Protein AF-W4LRL1-F1 (afdb_monomer)

Mean predicted aligned error: 4.81 Å

Foldseek 3Di:
DPPCPPVDDDDPDDQQLVVLLVVLCVVVVVCNVVSVLLLLLLLLQFDLCPLVVLLPDPVHDVVSNVVSVVVVVVSVVSNVVSLVVCLVCLVPDDPVSNLSVLLCNLSSLCSNQADDLVVQLVVLVVPCVVRVPSVVVSCVVRPLVVRLVRSLVRCAVVQVSCVVSCSVVDVSSVVSCVVSSNHHPPPPDD

Nearest PDB structures (foldseek):
  5hyh-assembly1_A  TM=7.524E-01  e=7.027E-03  Streptomyces venezuelae ATCC 10712
  3cht-assembly1_B  TM=7.554E-01  e=3.746E-02  unclassified
  3chh-assembly1_B  TM=7.706E-01  e=4.758E-02  unclassified
  3chu-assembly1_A  TM=7.629E-01  e=6.043E-02  unclassified
  3chu-assembly1_B  TM=8.358E-01  e=2.536E-01  unclassified

Organism: NCBI:txid1429439

Radius of gyration: 18.68 Å; Cα contacts (8 Å, |Δi|>4): 147; chains: 1; bounding box: 44×40×52 Å

Solvent-accessible surface area (backbone atoms only — not comparabl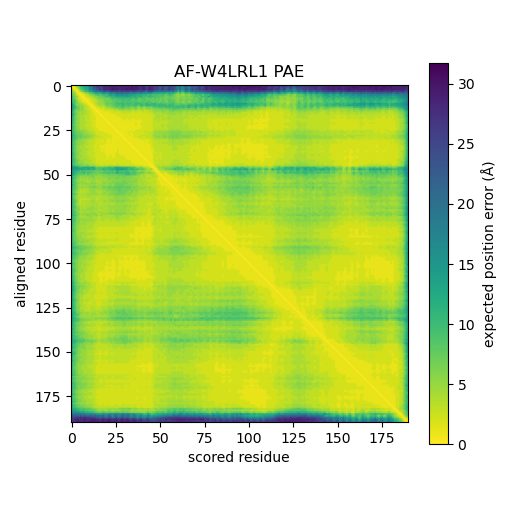e to full-atom values): 10811 Å² total; per-residue (Å²): 129,100,76,64,97,80,72,72,78,82,80,93,64,84,61,60,36,57,59,48,49,53,52,51,28,70,75,41,57,95,40,39,71,59,53,55,49,50,48,51,41,52,58,46,54,52,63,82,59,57,44,60,54,47,47,69,39,84,88,51,58,68,68,64,25,51,51,27,49,55,49,50,61,50,47,55,54,45,31,56,52,36,51,53,48,46,56,54,50,65,71,68,44,54,70,68,60,44,47,53,53,45,43,49,42,53,58,49,52,47,35,71,59,44,85,48,62,67,62,51,32,55,58,34,60,74,39,49,90,84,32,76,56,29,68,59,54,41,54,64,72,61,35,68,70,61,44,43,50,50,37,31,64,53,40,34,66,56,40,39,54,41,48,79,70,49,57,55,73,41,68,64,26,41,47,38,22,53,77,64,61,50,64,30,88,82,60,70,88,125

Secondary structure (DSSP, 8-state):
----SS-PPPP----HHHHHHHHHHHHSGGGHHHHHHHHHHHHHH---SHHHHHHH-TTS-HHHHHHHHHHHHHHHHHHHHHHHHHHHHHHHS-HHHHHHHHHHHHHHHHHHHS--HHHHHHHHHT-TTT-TTHHHHHHHHT-HHHHHHHHHHHHHHHHHHHHHTTGGGSHHHHHHHHHTT---TTS---

pLDDT: mean 91.53, std 10.32, range [36.72, 98.5]

InterPro domains:
  IPR012348 Ribonucleotide reductase-like [G3DSA:1.10.620.20] (2-172)
  IPR025859 AurF/CmlI [PF11583] (2-166)

Sequence (190 aa):
PMSNATGVTPLDVPPAFLHKMDELIKRESDLETVIKLFFVIVAELLDLGTTEAIRQDKTVQPLVRSFADDHENEERLHRVYFRKLFEDVWALLPSDIRQRIGILMPEIFIAFLGPDPQAMKRTLTTFPDDFPDADVIVLDLTRPEDVTKRIRESALDVLNFMYDHGVFLDPWIAKSFRYHGLVPSHFGVA

Structure (mmCIF, N/CA/C/O backbone):
data_AF-W4LRL1-F1
#
_entry.id   AF-W4LRL1-F1
#
loop_
_atom_site.group_PDB
_atom_site.id
_atom_site.type_symbol
_atom_site.label_atom_id
_atom_site.label_alt_id
_atom_site.label_comp_id
_atom_site.label_asym_id
_atom_site.label_entity_id
_atom_site.label_seq_id
_atom_site.pdbx_PDB_ins_code
_atom_site.Cartn_x
_atom_site.Cartn_y
_atom_site.Cartn_z
_atom_site.occupancy
_atom_site.B_iso_or_equiv
_atom_site.auth_seq_id
_atom_site.auth_comp_id
_atom_site.auth_asym_id
_atom_site.auth_atom_id
_atom_site.pdbx_PDB_model_num
ATOM 1 N N . PRO A 1 1 ? -25.776 18.882 6.648 1.00 43.72 1 PRO A N 1
ATOM 2 C CA . PRO A 1 1 ? -24.354 18.496 6.815 1.00 43.72 1 PRO A CA 1
ATOM 3 C C . PRO A 1 1 ? -24.235 17.359 7.840 1.00 43.72 1 PRO A C 1
ATOM 5 O O . PRO A 1 1 ? -24.573 17.564 9.000 1.00 43.72 1 PRO A O 1
ATOM 8 N N . MET A 1 2 ? -23.849 16.153 7.404 1.00 42.72 2 MET A N 1
ATOM 9 C CA . MET A 1 2 ? -23.645 14.989 8.285 1.00 42.72 2 MET A CA 1
ATOM 10 C C . MET A 1 2 ? -22.343 15.123 9.097 1.00 42.72 2 MET A C 1
ATOM 12 O O . MET A 1 2 ? -21.425 14.326 8.954 1.00 42.72 2 MET A O 1
ATOM 16 N N . SER A 1 3 ? -22.235 16.151 9.932 1.00 51.22 3 SER A N 1
ATOM 17 C CA . SER A 1 3 ? -21.097 16.345 10.834 1.00 51.22 3 SER A CA 1
ATOM 18 C C . SER A 1 3 ? -21.581 16.205 12.281 1.00 51.22 3 SER A C 1
ATOM 20 O O . SER A 1 3 ? -22.451 16.977 12.677 1.00 51.22 3 SER A O 1
ATOM 22 N N . ASN A 1 4 ? -21.007 15.252 13.034 1.00 63.66 4 ASN A N 1
ATOM 23 C CA . ASN A 1 4 ? -21.187 14.941 14.475 1.00 63.66 4 ASN A CA 1
ATOM 24 C C . ASN A 1 4 ? -22.114 13.790 14.923 1.00 63.66 4 ASN A C 1
ATOM 26 O O . ASN A 1 4 ? -22.459 13.744 16.100 1.00 63.66 4 ASN A O 1
ATOM 30 N N . ALA A 1 5 ? -22.452 12.794 14.097 1.00 73.50 5 ALA A N 1
ATOM 31 C CA . ALA A 1 5 ? -23.229 11.643 14.601 1.00 73.50 5 ALA A CA 1
ATOM 32 C C . ALA A 1 5 ? -22.528 10.865 15.743 1.00 73.50 5 ALA A C 1
ATOM 34 O O . ALA A 1 5 ? -23.201 10.296 16.597 1.00 73.50 5 ALA A O 1
ATOM 35 N N . THR A 1 6 ? -21.192 10.859 15.775 1.00 79.06 6 THR A N 1
ATOM 36 C CA . THR A 1 6 ? -20.387 10.149 16.785 1.00 79.06 6 THR A CA 1
ATOM 37 C C . THR A 1 6 ? -19.809 11.062 17.869 1.00 79.06 6 THR A C 1
ATOM 39 O O . THR A 1 6 ? -19.295 10.565 18.862 1.00 79.06 6 THR A O 1
ATOM 42 N N . GLY A 1 7 ? -19.834 12.387 17.675 1.00 82.19 7 GLY A N 1
ATOM 43 C CA . GLY A 1 7 ? -19.096 13.336 18.521 1.00 82.19 7 GLY A CA 1
ATOM 44 C C . GLY A 1 7 ? -17.565 13.192 18.472 1.00 82.19 7 GLY A C 1
ATOM 45 O O . GLY A 1 7 ? -16.879 13.870 19.231 1.00 82.19 7 GLY A O 1
ATOM 46 N N . VAL A 1 8 ? -17.025 12.334 17.595 1.00 78.88 8 VAL A N 1
ATOM 47 C CA . VAL A 1 8 ? -15.582 12.102 17.447 1.00 78.88 8 VAL A CA 1
ATOM 48 C C . VAL A 1 8 ? -14.995 13.119 16.472 1.00 78.88 8 VAL A C 1
ATOM 50 O O . VAL A 1 8 ? -15.424 13.203 15.320 1.00 78.88 8 VAL A O 1
ATOM 53 N N . THR A 1 9 ? -13.991 13.868 16.923 1.00 80.50 9 THR A N 1
ATOM 54 C CA . THR A 1 9 ? -13.220 14.781 16.071 1.00 80.50 9 THR A CA 1
ATOM 55 C C . THR A 1 9 ? -12.266 13.977 15.182 1.00 80.50 9 THR A C 1
ATOM 57 O O . THR A 1 9 ? -11.478 13.195 15.717 1.00 80.50 9 THR A O 1
ATOM 60 N N . PRO A 1 10 ? -12.289 14.159 13.848 1.00 80.31 10 PRO A N 1
ATOM 61 C CA . PRO A 1 10 ? -11.317 13.526 12.965 1.00 80.31 10 PRO A CA 1
ATOM 62 C C . PRO A 1 10 ? -9.884 13.906 13.341 1.00 80.31 10 PRO A C 1
ATOM 64 O O . PRO A 1 10 ? -9.597 15.066 13.643 1.00 80.31 10 PRO A O 1
ATOM 67 N N . LEU A 1 11 ? -8.980 12.932 13.301 1.00 78.38 11 LEU A N 1
ATOM 68 C CA . LEU A 1 11 ? -7.559 13.182 13.503 1.00 78.38 11 LEU A CA 1
ATOM 69 C C . LEU A 1 11 ? -6.976 13.852 12.256 1.00 78.38 11 LEU A C 1
ATOM 71 O O . LEU A 1 11 ? -7.003 13.280 11.170 1.00 78.38 11 LEU A O 1
ATOM 75 N N . ASP A 1 12 ? -6.421 15.051 12.427 1.00 82.44 12 ASP A N 1
ATOM 76 C CA . ASP A 1 12 ? -5.681 15.755 11.378 1.00 82.44 12 ASP A CA 1
ATOM 77 C C . ASP A 1 12 ? -4.219 15.284 11.370 1.00 82.44 12 ASP A C 1
ATOM 79 O O . ASP A 1 12 ? -3.329 15.885 11.983 1.00 82.44 12 ASP A O 1
ATOM 83 N N . VAL A 1 13 ? -3.996 14.108 10.780 1.00 79.75 13 VAL A N 1
ATOM 84 C CA . VAL A 1 13 ? -2.678 13.474 10.672 1.00 79.75 13 VAL A CA 1
ATOM 85 C C . VAL A 1 13 ? -2.503 12.979 9.241 1.00 79.75 13 VAL A C 1
ATOM 87 O O . VAL A 1 13 ? -3.260 12.105 8.813 1.00 79.75 13 VAL A O 1
ATOM 90 N N . PRO A 1 14 ? -1.523 13.510 8.490 1.00 86.31 14 PRO A N 1
ATOM 91 C CA . PRO A 1 14 ? -1.174 12.956 7.193 1.00 86.31 14 PRO A CA 1
ATOM 92 C C . PRO A 1 14 ? -0.746 11.488 7.340 1.00 86.31 14 PRO A C 1
ATOM 94 O O . PRO A 1 14 ? 0.048 11.189 8.235 1.00 86.31 14 PRO A O 1
ATOM 97 N N . PRO A 1 15 ? -1.225 10.579 6.476 1.00 88.75 15 PRO A N 1
ATOM 98 C CA . PRO A 1 15 ? -0.786 9.189 6.494 1.00 88.75 15 PRO A CA 1
ATOM 99 C C . PRO A 1 15 ? 0.731 9.050 6.311 1.00 88.75 15 PRO A C 1
ATOM 101 O O . PRO A 1 15 ? 1.308 9.667 5.409 1.00 88.75 15 PRO A O 1
ATOM 104 N N . ALA A 1 16 ? 1.374 8.181 7.096 1.00 91.25 16 ALA A N 1
ATOM 105 C CA . ALA A 1 16 ? 2.819 7.940 7.018 1.00 91.25 16 ALA A CA 1
ATOM 106 C C . ALA A 1 16 ? 3.329 7.569 5.610 1.00 91.25 16 ALA A C 1
ATOM 108 O O . ALA A 1 16 ? 4.449 7.939 5.242 1.00 91.25 16 ALA A O 1
ATOM 109 N N . PHE A 1 17 ? 2.519 6.890 4.789 1.00 92.94 17 PHE A N 1
ATOM 110 C CA . PHE A 1 17 ? 2.930 6.499 3.437 1.00 92.94 17 PHE A CA 1
ATOM 111 C C . PHE A 1 17 ? 3.209 7.705 2.524 1.00 92.94 17 PHE A C 1
ATOM 113 O O . PHE A 1 17 ? 4.071 7.606 1.651 1.00 92.94 17 PHE A O 1
ATOM 120 N N . LEU A 1 18 ? 2.538 8.849 2.732 1.00 94.44 18 LEU A N 1
ATOM 121 C CA . LEU A 1 18 ? 2.784 10.068 1.950 1.00 94.44 18 LEU A CA 1
ATOM 122 C C . LEU A 1 18 ? 4.182 10.619 2.229 1.00 94.44 18 LEU A C 1
ATOM 124 O O . LEU A 1 18 ? 4.916 10.939 1.299 1.00 94.44 18 LEU A O 1
ATOM 128 N N . HIS A 1 19 ? 4.587 10.637 3.501 1.00 94.44 19 HIS A N 1
ATOM 129 C CA . HIS A 1 19 ? 5.946 11.018 3.878 1.00 94.44 19 HIS A CA 1
ATOM 130 C C . HIS A 1 19 ? 6.978 10.087 3.247 1.00 94.44 19 HIS A C 1
ATOM 132 O O . HIS A 1 19 ? 7.988 10.545 2.712 1.00 94.44 19 HIS A O 1
ATOM 138 N N . LYS A 1 20 ? 6.704 8.778 3.242 1.00 95.94 20 LYS A N 1
ATOM 139 C CA . LYS A 1 20 ? 7.604 7.812 2.619 1.00 95.94 20 LYS A CA 1
ATOM 140 C C . LYS A 1 20 ? 7.690 7.991 1.101 1.00 95.94 20 LYS A C 1
ATOM 142 O O . LYS A 1 20 ? 8.775 7.875 0.537 1.00 95.94 20 LYS A O 1
ATOM 147 N N . MET A 1 21 ? 6.582 8.311 0.439 1.00 97.25 21 MET A N 1
ATOM 148 C CA . MET A 1 21 ? 6.573 8.647 -0.985 1.00 97.25 21 MET A CA 1
ATOM 149 C C . MET A 1 21 ? 7.450 9.873 -1.273 1.00 97.25 21 MET A C 1
ATOM 151 O O . MET A 1 21 ? 8.294 9.812 -2.167 1.00 97.25 21 MET A O 1
ATOM 155 N N . ASP A 1 22 ? 7.318 10.945 -0.487 1.00 97.50 22 ASP A N 1
ATOM 156 C CA . ASP A 1 22 ? 8.129 12.161 -0.635 1.00 97.50 22 ASP A CA 1
ATOM 157 C C . ASP A 1 22 ? 9.629 11.888 -0.440 1.00 97.50 22 ASP A C 1
ATOM 159 O O . ASP A 1 22 ? 10.465 12.410 -1.182 1.00 97.50 22 ASP A O 1
ATOM 163 N N . GLU A 1 23 ? 9.995 11.034 0.521 1.00 97.75 23 GLU A N 1
ATOM 164 C CA . GLU A 1 23 ? 11.383 10.599 0.723 1.00 97.75 23 GLU A CA 1
ATOM 165 C C . GLU A 1 23 ? 11.949 9.874 -0.502 1.00 97.75 23 GLU A C 1
ATOM 167 O O . GLU A 1 23 ? 13.078 10.146 -0.921 1.00 97.75 23 GLU A O 1
ATOM 172 N N . LEU A 1 24 ? 11.171 8.956 -1.083 1.00 97.81 24 LEU A N 1
ATOM 173 C CA . LEU A 1 24 ? 11.583 8.189 -2.257 1.00 97.81 24 LEU A CA 1
ATOM 174 C C . LEU A 1 24 ? 11.718 9.091 -3.488 1.00 97.81 24 LEU A C 1
ATOM 176 O O . LEU A 1 24 ? 12.720 8.998 -4.197 1.00 97.81 24 LEU A O 1
ATOM 180 N N . ILE A 1 25 ? 10.774 10.015 -3.691 1.00 98.38 25 ILE A N 1
ATOM 181 C CA . ILE A 1 25 ? 10.841 11.031 -4.751 1.00 98.38 25 ILE A CA 1
ATOM 182 C C . ILE A 1 25 ? 12.073 11.915 -4.564 1.00 98.38 25 ILE A C 1
ATOM 184 O O . ILE A 1 25 ? 12.789 12.190 -5.518 1.00 98.38 25 ILE A O 1
ATOM 188 N N . LYS A 1 26 ? 12.383 12.339 -3.337 1.00 98.06 26 LYS A N 1
ATOM 189 C CA . LYS A 1 26 ? 13.575 13.154 -3.077 1.00 98.06 26 LYS A CA 1
ATOM 190 C C . LYS A 1 26 ? 14.875 12.408 -3.392 1.00 98.06 26 LYS A C 1
ATOM 192 O O . LYS A 1 26 ? 15.841 13.040 -3.816 1.00 98.06 26 LYS A O 1
ATOM 197 N N . ARG A 1 27 ? 14.918 11.091 -3.161 1.00 97.50 27 ARG A N 1
ATOM 198 C CA . ARG A 1 27 ? 16.090 10.247 -3.439 1.00 97.50 27 ARG A CA 1
ATOM 199 C C . ARG A 1 27 ? 16.292 10.005 -4.936 1.00 97.50 27 ARG A C 1
ATOM 201 O O . ARG A 1 27 ? 17.432 9.951 -5.381 1.00 97.50 27 ARG A O 1
ATOM 208 N N . GLU A 1 28 ? 15.204 9.892 -5.691 1.00 97.38 28 GLU A N 1
ATOM 209 C CA . GLU A 1 28 ? 15.192 9.542 -7.117 1.00 97.38 28 GLU A CA 1
ATOM 210 C C . GLU A 1 28 ? 14.256 10.501 -7.875 1.00 97.38 28 GLU A C 1
ATOM 212 O O . GLU A 1 28 ? 13.201 10.113 -8.378 1.00 97.38 28 GLU A O 1
ATOM 217 N N . SER A 1 29 ? 14.605 11.791 -7.905 1.00 97.12 29 SER A N 1
ATOM 218 C CA . SER A 1 29 ? 13.691 12.858 -8.348 1.00 97.12 29 SER A CA 1
ATOM 219 C C . SER A 1 29 ? 13.304 12.786 -9.821 1.00 97.12 29 SER A C 1
ATOM 221 O O . SER A 1 29 ? 12.191 13.155 -10.186 1.00 97.12 29 SER A O 1
ATOM 223 N N . ASP A 1 30 ? 14.173 12.245 -10.670 1.00 97.81 30 ASP A N 1
ATOM 224 C CA . ASP A 1 30 ? 13.871 11.968 -12.074 1.00 97.81 30 ASP A CA 1
ATOM 225 C C . ASP A 1 30 ? 12.851 10.829 -12.256 1.00 97.81 30 ASP A C 1
ATOM 227 O O . ASP A 1 30 ? 12.259 10.700 -13.328 1.00 97.81 30 ASP A O 1
ATOM 231 N N . LEU A 1 31 ? 12.586 10.042 -11.206 1.00 98.00 31 LEU A N 1
ATOM 232 C CA . LEU A 1 31 ? 11.571 8.990 -11.186 1.00 98.00 31 LEU A CA 1
ATOM 233 C C . LEU A 1 31 ? 10.248 9.417 -10.550 1.00 98.00 31 LEU A C 1
ATOM 235 O O . LEU A 1 31 ? 9.387 8.559 -10.383 1.00 98.00 31 LEU A O 1
ATOM 239 N N . GLU A 1 32 ? 10.031 10.695 -10.217 1.00 98.25 32 GLU A N 1
ATOM 240 C CA . GLU A 1 32 ? 8.847 11.145 -9.462 1.00 98.25 32 GLU A CA 1
ATOM 241 C C . GLU A 1 32 ? 7.527 10.548 -9.983 1.00 98.25 32 GLU A C 1
ATOM 243 O O . GLU A 1 32 ? 6.741 9.979 -9.223 1.00 98.25 32 GLU A O 1
ATOM 248 N N . THR A 1 33 ? 7.296 10.645 -11.295 1.00 98.19 33 THR A N 1
ATOM 249 C CA . THR A 1 33 ? 6.063 10.144 -11.925 1.00 98.19 33 THR A CA 1
ATOM 250 C C . THR A 1 33 ? 5.965 8.620 -11.844 1.00 98.19 33 THR A C 1
ATOM 252 O O . THR A 1 33 ? 4.889 8.083 -11.593 1.00 98.19 33 THR A O 1
ATOM 255 N N . VAL A 1 34 ? 7.088 7.918 -12.016 1.00 98.25 34 VAL A N 1
ATOM 256 C CA . VAL A 1 34 ? 7.151 6.453 -11.939 1.00 98.25 34 VAL A CA 1
ATOM 257 C C . VAL A 1 34 ? 6.918 5.988 -10.503 1.00 98.25 34 VAL A C 1
ATOM 259 O O . VAL A 1 34 ? 6.150 5.060 -10.285 1.00 98.25 34 VAL A O 1
ATOM 262 N N . ILE A 1 35 ? 7.504 6.664 -9.513 1.00 98.44 35 ILE A N 1
ATOM 263 C CA . ILE A 1 35 ? 7.286 6.368 -8.094 1.00 98.44 35 ILE A CA 1
ATOM 264 C C . ILE A 1 35 ? 5.808 6.533 -7.752 1.00 98.44 35 ILE A C 1
ATOM 266 O O . ILE A 1 35 ? 5.208 5.591 -7.245 1.00 98.44 35 ILE A O 1
ATOM 270 N N . LYS A 1 36 ? 5.192 7.672 -8.094 1.00 98.12 36 LYS A N 1
ATOM 271 C CA . LYS A 1 36 ? 3.757 7.906 -7.857 1.00 98.12 36 LYS A CA 1
ATOM 272 C C . LYS A 1 36 ? 2.884 6.836 -8.514 1.00 98.12 36 LYS A C 1
ATOM 274 O O . LYS A 1 36 ? 1.979 6.315 -7.871 1.00 98.12 36 LYS A O 1
ATOM 279 N N . LEU A 1 37 ? 3.181 6.470 -9.762 1.00 98.19 37 LEU A N 1
ATOM 280 C CA . LEU A 1 37 ? 2.456 5.416 -10.470 1.00 98.19 37 LEU A CA 1
ATOM 281 C C . LEU A 1 37 ? 2.564 4.067 -9.747 1.00 98.19 37 LEU A C 1
ATOM 283 O O . LEU A 1 37 ? 1.553 3.402 -9.560 1.00 98.19 37 LEU A O 1
ATOM 287 N N . PHE A 1 38 ? 3.760 3.671 -9.309 1.00 98.06 38 PHE A N 1
ATOM 288 C CA . PHE A 1 38 ? 3.943 2.405 -8.597 1.00 98.06 38 PHE A CA 1
ATOM 289 C C . PHE A 1 38 ? 3.392 2.431 -7.171 1.00 98.06 38 PHE A C 1
ATOM 291 O O . PHE A 1 38 ? 2.968 1.386 -6.695 1.00 98.06 38 PHE A O 1
ATOM 298 N N . PHE A 1 39 ? 3.322 3.592 -6.512 1.00 97.38 39 PHE A N 1
ATOM 299 C CA . PHE A 1 39 ? 2.555 3.740 -5.273 1.00 97.38 39 PHE A CA 1
ATOM 300 C C . PHE A 1 39 ? 1.083 3.399 -5.509 1.00 97.38 39 PHE A C 1
ATOM 302 O O . PHE A 1 39 ? 0.541 2.568 -4.790 1.00 97.38 39 PHE A O 1
ATOM 309 N N . VAL A 1 40 ? 0.464 3.974 -6.543 1.00 96.81 40 VAL A N 1
ATOM 310 C CA . VAL A 1 40 ? -0.936 3.677 -6.879 1.00 96.81 40 VAL A CA 1
ATOM 311 C C . VAL A 1 40 ? -1.099 2.211 -7.275 1.00 96.81 40 VAL A C 1
ATOM 313 O O . VAL A 1 40 ? -1.944 1.530 -6.717 1.00 96.81 40 VAL A O 1
ATOM 316 N N . ILE A 1 41 ? -0.253 1.683 -8.165 1.00 97.19 41 ILE A N 1
ATOM 317 C CA . ILE A 1 41 ? -0.342 0.272 -8.569 1.00 97.19 41 ILE A CA 1
ATOM 318 C C . ILE A 1 41 ? -0.226 -0.655 -7.353 1.00 97.19 41 ILE A C 1
ATOM 320 O O . ILE A 1 41 ? -1.018 -1.578 -7.223 1.00 97.19 41 ILE A O 1
ATOM 324 N N . VAL A 1 42 ? 0.736 -0.429 -6.455 1.00 95.62 42 VAL A N 1
ATOM 325 C CA . VAL A 1 42 ? 0.893 -1.271 -5.261 1.00 95.62 42 VAL A CA 1
ATOM 326 C C . VAL A 1 42 ? -0.317 -1.141 -4.335 1.00 95.62 42 VAL A C 1
ATOM 328 O O . VAL A 1 42 ? -0.816 -2.167 -3.887 1.00 95.62 42 VAL A O 1
ATOM 331 N N . ALA A 1 43 ? -0.820 0.071 -4.090 1.00 93.62 43 ALA A N 1
ATOM 332 C CA . ALA A 1 43 ? -2.002 0.288 -3.252 1.00 93.62 43 ALA A CA 1
ATOM 333 C C . ALA A 1 43 ? -3.219 -0.496 -3.756 1.00 93.62 43 ALA A C 1
ATOM 335 O O . ALA A 1 43 ? -3.876 -1.181 -2.984 1.00 93.62 43 ALA A O 1
ATOM 336 N N . GLU A 1 44 ? -3.457 -0.442 -5.063 1.00 94.69 44 GLU A N 1
ATOM 337 C CA . GLU A 1 44 ? -4.635 -1.014 -5.718 1.00 94.69 44 GLU A CA 1
ATOM 338 C C . GLU A 1 44 ? -4.501 -2.521 -5.974 1.00 94.69 44 GLU A C 1
ATOM 340 O O . GLU A 1 44 ? -5.474 -3.195 -6.300 1.00 94.69 44 GLU A O 1
ATOM 345 N N . LEU A 1 45 ? -3.289 -3.076 -5.871 1.00 93.50 45 LEU A N 1
ATOM 346 C CA . LEU A 1 45 ? -3.053 -4.519 -5.938 1.00 93.50 45 LEU A CA 1
ATOM 347 C C . LEU A 1 45 ? -3.169 -5.199 -4.575 1.00 93.50 45 LEU A C 1
ATOM 349 O O . LEU A 1 45 ? -3.448 -6.401 -4.521 1.00 93.50 45 LEU A O 1
ATOM 353 N N . LEU A 1 46 ? -2.913 -4.463 -3.495 1.00 91.69 46 LEU A N 1
ATOM 354 C CA . LEU A 1 46 ? -2.918 -4.990 -2.142 1.00 91.69 46 LEU A CA 1
ATOM 355 C C . LEU A 1 46 ? -4.347 -5.123 -1.618 1.00 91.69 46 LEU A C 1
ATOM 357 O O . LEU A 1 46 ? -5.094 -4.156 -1.535 1.00 91.69 46 LEU A O 1
ATOM 361 N N . ASP A 1 47 ? -4.698 -6.332 -1.192 1.00 80.25 47 ASP A N 1
ATOM 362 C CA . ASP A 1 47 ? -5.875 -6.562 -0.364 1.00 80.25 47 ASP A CA 1
ATOM 363 C C . ASP A 1 47 ? -5.446 -6.512 1.106 1.00 80.25 47 ASP A C 1
ATOM 365 O O . ASP A 1 47 ? -4.690 -7.361 1.586 1.00 80.25 47 ASP A O 1
ATOM 369 N N . LEU A 1 48 ? -5.896 -5.481 1.819 1.00 75.88 48 LEU A N 1
ATOM 370 C CA . LEU A 1 48 ? -5.576 -5.310 3.235 1.00 75.88 48 LEU A CA 1
ATOM 371 C C . LEU A 1 48 ? -6.403 -6.237 4.140 1.00 75.88 48 LEU A C 1
ATOM 373 O O . LEU A 1 48 ? -6.121 -6.320 5.334 1.00 75.88 48 LEU A O 1
ATOM 377 N N . GLY A 1 49 ? -7.446 -6.898 3.621 1.00 75.62 49 GLY A N 1
ATOM 378 C CA . GLY A 1 49 ? -8.373 -7.740 4.385 1.00 75.62 49 GLY A CA 1
ATOM 379 C C . GLY A 1 49 ? -9.242 -6.981 5.400 1.00 75.62 49 GLY A C 1
ATOM 380 O O . GLY A 1 49 ? -10.104 -7.574 6.050 1.00 75.62 49 GLY A O 1
ATOM 381 N N . THR A 1 50 ? -9.042 -5.669 5.550 1.00 78.62 50 THR A N 1
ATOM 382 C CA . THR A 1 50 ? -9.741 -4.816 6.521 1.00 78.62 50 THR A CA 1
ATOM 383 C C . THR A 1 50 ? -11.233 -4.707 6.211 1.00 78.62 50 THR A C 1
ATOM 385 O O . THR A 1 50 ? -12.060 -4.779 7.118 1.00 78.62 50 THR A O 1
ATOM 388 N N . THR A 1 51 ? -11.592 -4.563 4.935 1.00 82.81 51 THR A N 1
ATOM 389 C CA . THR A 1 51 ? -12.982 -4.508 4.452 1.00 82.81 51 THR A CA 1
ATOM 390 C C . THR A 1 51 ? -13.717 -5.811 4.750 1.00 82.81 51 THR A C 1
ATOM 392 O O . THR A 1 51 ? -14.819 -5.782 5.300 1.00 82.81 51 THR A O 1
ATOM 395 N N . GLU A 1 52 ? -13.075 -6.953 4.493 1.00 85.88 52 GLU A N 1
ATOM 396 C CA . GLU A 1 52 ? -13.613 -8.273 4.821 1.00 85.88 52 GLU A CA 1
ATOM 397 C C . GLU A 1 52 ? -13.861 -8.426 6.326 1.00 85.88 52 GLU A C 1
ATOM 399 O O . GLU A 1 52 ? -14.953 -8.827 6.740 1.00 85.88 52 GLU A O 1
ATOM 404 N N . ALA A 1 53 ? -12.873 -8.067 7.152 1.00 88.75 53 ALA A N 1
ATOM 405 C CA . ALA A 1 53 ? -12.991 -8.140 8.605 1.00 88.75 53 ALA A CA 1
ATOM 406 C C . ALA A 1 53 ? -14.156 -7.276 9.121 1.00 88.75 53 ALA A C 1
ATOM 408 O O . ALA A 1 53 ? -14.980 -7.753 9.904 1.00 88.75 53 ALA A O 1
ATOM 409 N N . ILE A 1 54 ? -14.281 -6.038 8.626 1.00 92.12 54 ILE A N 1
ATOM 410 C CA . ILE A 1 54 ? -15.387 -5.130 8.964 1.00 92.12 54 ILE A CA 1
ATOM 411 C C . ILE A 1 54 ? -16.732 -5.730 8.545 1.00 92.12 54 ILE A C 1
ATOM 413 O O . ILE A 1 54 ? -17.691 -5.713 9.317 1.00 92.12 54 ILE A O 1
ATOM 417 N N . ARG A 1 55 ? -16.819 -6.280 7.332 1.00 89.75 55 ARG A N 1
ATOM 418 C CA . ARG A 1 55 ? -18.056 -6.853 6.793 1.00 89.75 55 ARG A CA 1
ATOM 419 C C . ARG A 1 55 ? -18.562 -8.028 7.631 1.00 89.75 55 ARG A C 1
ATOM 421 O O . ARG A 1 55 ? -19.769 -8.136 7.885 1.00 89.75 55 ARG A O 1
ATOM 428 N N . GLN A 1 56 ? -17.656 -8.906 8.057 1.00 90.81 56 GLN A N 1
ATOM 429 C CA . GLN A 1 56 ? -17.991 -10.113 8.815 1.00 90.81 56 GLN A CA 1
ATOM 430 C C . GLN A 1 56 ? -18.327 -9.835 10.289 1.00 90.81 56 GLN A C 1
ATOM 432 O O . GLN A 1 56 ? -19.091 -10.598 10.893 1.00 90.81 56 GLN A O 1
ATOM 437 N N . ASP A 1 57 ? -17.810 -8.750 10.871 1.00 95.12 57 ASP A N 1
ATOM 438 C CA . ASP A 1 57 ? -17.990 -8.446 12.290 1.00 95.12 57 ASP A CA 1
ATOM 439 C C . ASP A 1 57 ? -19.388 -7.890 12.608 1.00 95.12 57 ASP A C 1
ATOM 441 O O . ASP A 1 57 ? -19.682 -6.705 12.477 1.00 95.12 57 ASP A O 1
ATOM 445 N N . LYS A 1 58 ? -20.269 -8.749 13.127 1.00 94.94 58 LYS A N 1
ATOM 446 C CA . LYS A 1 58 ? -21.647 -8.382 13.496 1.00 94.94 58 LYS A CA 1
ATOM 447 C C . LYS A 1 58 ? -21.746 -7.339 14.618 1.00 94.94 58 LYS A C 1
ATOM 449 O O . LYS A 1 58 ? -22.846 -6.831 14.836 1.00 94.94 58 LYS A O 1
ATOM 454 N N . THR A 1 59 ? -20.656 -7.037 15.322 1.00 96.31 59 THR A N 1
ATOM 455 C CA . THR A 1 59 ? -20.609 -5.974 16.335 1.00 96.31 59 THR A CA 1
ATOM 456 C C . THR A 1 59 ? -20.443 -4.582 15.717 1.00 96.31 59 THR A C 1
ATOM 458 O O . THR A 1 59 ? -20.801 -3.587 16.349 1.00 96.31 59 THR A O 1
ATOM 461 N N . VAL A 1 60 ? -19.999 -4.498 14.458 1.00 94.38 60 VAL A N 1
ATOM 462 C CA . VAL A 1 60 ? -19.860 -3.238 13.721 1.00 94.38 60 VAL A CA 1
ATOM 463 C C . VAL A 1 60 ? -21.220 -2.740 13.220 1.00 94.38 60 VAL A C 1
ATOM 465 O O . VAL A 1 60 ? -22.081 -3.500 12.753 1.00 94.38 60 VAL A O 1
ATOM 468 N N . GLN A 1 61 ? -21.408 -1.419 13.294 1.00 93.75 61 GLN A N 1
ATOM 469 C CA . GLN A 1 61 ? -22.636 -0.736 12.894 1.00 93.75 61 GLN A CA 1
ATOM 470 C C . GLN A 1 61 ? -23.030 -1.099 11.437 1.00 93.75 61 GLN A C 1
ATOM 472 O O . GLN A 1 61 ? -22.175 -1.092 10.550 1.00 93.75 61 GLN A O 1
ATOM 477 N N . PRO A 1 62 ? -24.310 -1.429 11.151 1.00 94.69 62 PRO A N 1
ATOM 478 C CA . PRO A 1 62 ? -24.705 -1.998 9.857 1.00 94.69 62 PRO A CA 1
ATOM 479 C C . PRO A 1 62 ? -24.375 -1.158 8.614 1.00 94.69 62 PRO A C 1
ATOM 481 O O . PRO A 1 62 ? -24.067 -1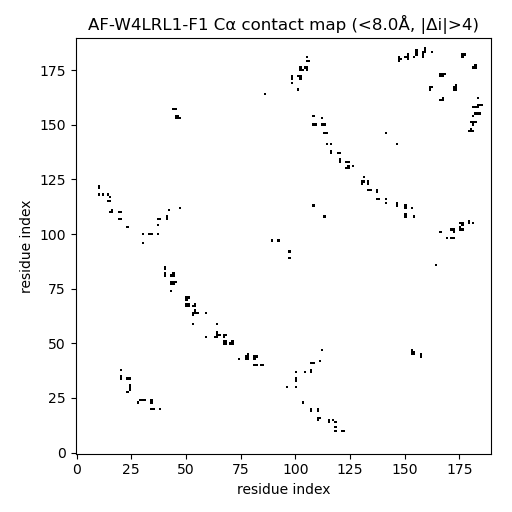.731 7.575 1.00 94.69 62 PRO A O 1
ATOM 484 N N . LEU A 1 63 ? -24.425 0.174 8.703 1.00 92.69 63 LEU A N 1
ATOM 485 C CA . LEU A 1 63 ? -24.102 1.061 7.580 1.00 92.69 63 LEU A CA 1
ATOM 486 C C . LEU A 1 63 ? -22.601 1.046 7.270 1.00 92.69 63 LEU A C 1
ATOM 488 O O . LEU A 1 63 ? -22.235 1.026 6.103 1.00 92.69 63 LEU A O 1
ATOM 492 N N . VAL A 1 64 ? -21.741 0.985 8.293 1.00 93.25 64 VAL A N 1
ATOM 493 C CA . VAL A 1 64 ? -20.287 0.819 8.114 1.00 93.25 64 VAL A CA 1
ATOM 494 C C . VAL A 1 64 ? -19.976 -0.507 7.416 1.00 93.25 64 VAL A C 1
ATOM 496 O O . VAL A 1 64 ? -19.135 -0.550 6.524 1.00 93.25 64 VAL A O 1
ATOM 499 N N . ARG A 1 65 ? -20.698 -1.581 7.759 1.00 94.69 65 ARG A N 1
ATOM 500 C CA . ARG A 1 65 ? -20.550 -2.880 7.081 1.00 94.69 65 ARG A CA 1
ATOM 501 C C . ARG A 1 65 ? -21.025 -2.860 5.635 1.00 94.69 65 ARG A C 1
ATOM 503 O O . ARG A 1 65 ? -20.354 -3.431 4.788 1.00 94.69 65 ARG A O 1
ATOM 510 N N . SER A 1 66 ? -22.155 -2.202 5.362 1.00 94.06 66 SER A N 1
ATOM 511 C CA . SER A 1 66 ? -22.649 -2.009 3.992 1.00 94.06 66 SER A CA 1
ATOM 512 C C . SER A 1 66 ? -21.635 -1.238 3.154 1.00 94.06 66 SER A C 1
ATOM 514 O O . SER A 1 66 ? -21.314 -1.661 2.055 1.00 94.06 66 SER A O 1
ATOM 516 N N . PHE A 1 67 ? -21.075 -0.159 3.707 1.00 94.06 67 PHE A N 1
ATOM 517 C CA . PHE A 1 67 ? -20.031 0.616 3.043 1.00 94.06 67 PHE A CA 1
ATOM 518 C C . PHE A 1 67 ? -18.789 -0.231 2.735 1.00 94.06 67 PHE A C 1
ATOM 520 O O . PHE A 1 67 ? -18.263 -0.151 1.632 1.00 94.06 67 PHE A O 1
ATOM 527 N N . ALA A 1 68 ? -18.332 -1.055 3.682 1.00 93.06 68 ALA A N 1
ATOM 528 C CA . ALA A 1 68 ? -17.195 -1.944 3.451 1.00 93.06 68 ALA A CA 1
ATOM 529 C C . ALA A 1 68 ? -17.475 -2.990 2.357 1.00 93.06 68 ALA A C 1
ATOM 531 O O . ALA A 1 68 ? -16.571 -3.310 1.591 1.00 93.06 68 ALA A O 1
ATOM 532 N N . ASP A 1 69 ? -18.707 -3.503 2.265 1.00 91.25 69 ASP A N 1
ATOM 533 C CA . ASP A 1 69 ? -19.107 -4.442 1.209 1.00 91.25 69 ASP A CA 1
ATOM 534 C C . ASP A 1 69 ? -19.171 -3.768 -0.169 1.00 91.25 69 ASP A C 1
ATOM 536 O O . ASP A 1 69 ? -18.652 -4.308 -1.145 1.00 91.25 69 ASP A O 1
ATOM 540 N N . ASP A 1 70 ? -19.743 -2.563 -0.246 1.00 92.62 70 ASP A N 1
ATOM 541 C CA . ASP A 1 70 ? -19.779 -1.769 -1.478 1.00 92.62 70 ASP A CA 1
ATOM 542 C C . ASP A 1 70 ? -18.356 -1.444 -1.960 1.00 92.62 70 ASP A C 1
ATOM 544 O O . ASP A 1 70 ? -18.026 -1.679 -3.122 1.00 92.62 70 ASP A O 1
ATOM 548 N N . HIS A 1 71 ? -17.492 -0.996 -1.046 1.00 91.56 71 HIS A N 1
ATOM 549 C CA . HIS A 1 71 ? -16.089 -0.703 -1.329 1.00 91.56 71 HIS A CA 1
ATOM 550 C C . HIS A 1 71 ? -15.342 -1.946 -1.830 1.00 91.56 71 HIS A C 1
ATOM 552 O O . HIS A 1 71 ? -14.675 -1.893 -2.856 1.00 91.56 71 HIS A O 1
ATOM 558 N N . GLU A 1 72 ? -15.495 -3.100 -1.172 1.00 90.12 72 GLU A N 1
ATOM 559 C CA . GLU A 1 72 ? -14.830 -4.335 -1.605 1.00 90.12 72 GLU A CA 1
ATOM 560 C C . GLU A 1 72 ? -15.263 -4.774 -3.014 1.00 90.12 72 GLU A C 1
ATOM 562 O O . GLU A 1 72 ? -14.460 -5.287 -3.797 1.00 90.12 72 GLU A O 1
ATOM 567 N N . ASN A 1 73 ? -16.532 -4.558 -3.371 1.00 89.12 73 ASN A N 1
ATOM 568 C CA . ASN A 1 73 ? -17.020 -4.854 -4.716 1.00 89.12 73 ASN A CA 1
ATOM 569 C C . ASN A 1 73 ? -16.349 -3.975 -5.786 1.00 89.12 73 ASN A C 1
ATOM 571 O O . ASN A 1 73 ? -16.060 -4.475 -6.878 1.00 89.12 73 ASN A O 1
ATOM 575 N N . GLU A 1 74 ? -16.075 -2.706 -5.480 1.00 89.88 74 GLU A N 1
ATOM 576 C CA . GLU A 1 74 ? -15.338 -1.790 -6.361 1.00 89.88 74 GLU A CA 1
ATOM 577 C C . GLU A 1 74 ? -13.852 -2.168 -6.454 1.00 89.88 74 GLU A C 1
ATOM 579 O O . GLU A 1 74 ? -13.316 -2.307 -7.558 1.00 89.88 74 GLU A O 1
ATOM 584 N N . GLU A 1 75 ? -13.214 -2.463 -5.320 1.00 91.06 75 GLU A N 1
ATOM 585 C CA . GLU A 1 75 ? -11.792 -2.816 -5.254 1.00 91.06 75 GLU A CA 1
ATOM 586 C C . GLU A 1 75 ? -11.448 -4.077 -6.060 1.00 91.06 75 GLU A C 1
ATOM 588 O O . GLU A 1 75 ? -10.358 -4.212 -6.619 1.00 91.06 75 GLU A O 1
ATOM 593 N N . ARG A 1 76 ? -12.397 -5.006 -6.230 1.00 89.94 76 ARG A N 1
ATOM 594 C CA . ARG A 1 76 ? -12.212 -6.151 -7.138 1.00 89.94 76 ARG A CA 1
ATOM 595 C C . ARG A 1 76 ? -11.999 -5.725 -8.590 1.00 89.94 76 ARG A C 1
ATOM 597 O O . ARG A 1 76 ? -11.216 -6.365 -9.294 1.00 89.94 76 ARG A O 1
ATOM 604 N N . LEU A 1 77 ? -12.688 -4.682 -9.053 1.00 93.31 77 LEU A N 1
ATOM 605 C CA . LEU A 1 77 ? -12.521 -4.149 -10.408 1.00 93.31 77 LEU A CA 1
ATOM 606 C C . LEU A 1 77 ? -11.202 -3.388 -10.535 1.00 93.31 77 LEU A C 1
ATOM 608 O O . LEU A 1 77 ? -10.501 -3.561 -11.536 1.00 93.31 77 LEU A O 1
ATOM 612 N N . HIS A 1 78 ? -10.835 -2.619 -9.509 1.00 94.50 78 HIS A N 1
ATOM 613 C CA . HIS A 1 78 ? -9.538 -1.954 -9.446 1.00 94.50 78 HIS A CA 1
ATOM 614 C C . HIS A 1 78 ? -8.393 -2.964 -9.522 1.00 94.50 78 HIS A C 1
ATOM 616 O O . HIS A 1 78 ? -7.552 -2.851 -10.412 1.00 94.50 78 HIS A O 1
ATOM 622 N N . ARG A 1 79 ? -8.418 -4.033 -8.716 1.00 94.31 79 ARG A N 1
ATOM 623 C CA . ARG A 1 79 ? -7.399 -5.096 -8.756 1.00 94.31 79 ARG A CA 1
ATOM 624 C C . ARG A 1 79 ? -7.240 -5.705 -10.147 1.00 94.31 79 ARG A C 1
ATOM 626 O O . ARG A 1 79 ? -6.116 -5.932 -10.590 1.00 94.31 79 ARG A O 1
ATOM 633 N N . VAL A 1 80 ? -8.337 -5.963 -10.865 1.00 95.44 80 VAL A N 1
ATOM 634 C CA . VAL A 1 80 ? -8.275 -6.479 -12.247 1.00 95.44 80 VAL A CA 1
ATOM 635 C C . VAL A 1 80 ? -7.597 -5.473 -13.177 1.00 95.44 80 VAL A C 1
ATOM 637 O O . VAL A 1 80 ? -6.692 -5.842 -13.928 1.00 95.44 80 VAL A O 1
ATOM 640 N N . TYR A 1 81 ? -8.003 -4.206 -13.112 1.00 97.50 81 TYR A N 1
ATOM 641 C CA . TYR A 1 81 ? -7.421 -3.146 -13.927 1.00 97.50 81 TYR A CA 1
ATOM 642 C C . TYR A 1 81 ? -5.930 -2.939 -13.622 1.00 97.50 81 TYR A C 1
ATOM 644 O O . TYR A 1 81 ? -5.110 -2.927 -14.539 1.00 97.50 81 TYR A O 1
ATOM 652 N N . PHE A 1 82 ? -5.557 -2.836 -12.346 1.00 97.75 82 PHE A N 1
ATOM 653 C CA . PHE A 1 82 ? -4.189 -2.547 -11.925 1.00 97.75 82 PHE A CA 1
ATOM 654 C C . PHE A 1 82 ? -3.233 -3.728 -12.102 1.00 97.75 82 PHE A C 1
ATOM 656 O O . PHE A 1 82 ? -2.056 -3.494 -12.375 1.00 97.75 82 PHE A O 1
ATOM 663 N N . ARG A 1 83 ? -3.712 -4.983 -12.077 1.00 97.62 83 ARG A N 1
ATOM 664 C CA . ARG A 1 83 ? -2.905 -6.132 -12.535 1.00 97.62 83 ARG A CA 1
ATOM 665 C C . ARG A 1 83 ? -2.545 -5.986 -13.999 1.00 97.62 83 ARG A C 1
ATOM 667 O O . ARG A 1 83 ? -1.373 -6.090 -14.350 1.00 97.62 83 ARG A O 1
ATOM 674 N N . LYS A 1 84 ? -3.535 -5.668 -14.836 1.00 98.00 84 LYS A N 1
ATOM 675 C CA . LYS A 1 84 ? -3.284 -5.485 -16.262 1.00 98.00 84 LYS A CA 1
ATOM 676 C C . LYS A 1 84 ? -2.366 -4.291 -16.531 1.00 98.00 84 LYS A C 1
ATOM 678 O O . LYS A 1 84 ? -1.430 -4.390 -17.320 1.00 98.00 84 LYS A O 1
ATOM 683 N N . LEU A 1 85 ? -2.587 -3.182 -15.826 1.00 98.25 85 LEU A N 1
ATOM 684 C CA . LEU A 1 85 ? -1.726 -2.009 -15.916 1.00 98.25 85 LEU A CA 1
ATOM 685 C C . LEU A 1 85 ? -0.287 -2.336 -15.500 1.00 98.25 85 LEU A C 1
ATOM 687 O O . LEU A 1 85 ? 0.643 -1.909 -16.179 1.00 98.25 85 LEU A O 1
ATOM 691 N N . PHE A 1 86 ? -0.091 -3.103 -14.423 1.00 98.44 86 PHE A N 1
ATOM 692 C CA . PHE A 1 86 ? 1.237 -3.537 -13.993 1.00 98.44 86 PHE A CA 1
ATOM 693 C C . PHE A 1 86 ? 1.942 -4.350 -15.079 1.00 98.44 86 PHE A C 1
ATOM 695 O O . PHE A 1 86 ? 3.092 -4.050 -15.387 1.00 98.44 86 PHE A O 1
ATOM 702 N N . GLU A 1 87 ? 1.270 -5.340 -15.676 1.00 97.56 87 GLU A N 1
ATOM 703 C CA . GLU A 1 87 ? 1.828 -6.156 -16.765 1.00 97.56 87 GLU A CA 1
ATOM 704 C C . GLU A 1 87 ? 2.357 -5.287 -17.910 1.00 97.56 87 GLU A C 1
ATOM 706 O O . GLU A 1 87 ? 3.509 -5.427 -18.334 1.00 97.56 87 GLU A O 1
ATOM 711 N N . ASP A 1 88 ? 1.516 -4.367 -18.382 1.00 97.44 88 ASP A N 1
ATOM 712 C CA . ASP A 1 88 ? 1.813 -3.532 -19.540 1.00 97.44 88 ASP A CA 1
ATOM 713 C C . ASP A 1 88 ? 2.922 -2.520 -19.213 1.00 97.44 88 ASP A C 1
ATOM 715 O O . ASP A 1 88 ? 3.890 -2.383 -19.964 1.00 97.44 88 ASP A O 1
ATOM 719 N N . VAL A 1 89 ? 2.838 -1.851 -18.058 1.00 97.62 89 VAL A N 1
ATOM 720 C CA . VAL A 1 89 ? 3.849 -0.880 -17.616 1.00 97.62 89 VAL A CA 1
ATOM 721 C C . VAL A 1 89 ? 5.189 -1.569 -17.371 1.00 97.62 89 VAL A C 1
ATOM 723 O O . VAL A 1 89 ? 6.212 -1.111 -17.877 1.00 97.62 89 VAL A O 1
ATOM 726 N N . TRP A 1 90 ? 5.214 -2.683 -16.637 1.00 98.06 90 TRP A N 1
ATOM 727 C CA . TRP A 1 90 ? 6.451 -3.389 -16.299 1.00 98.06 90 TRP A CA 1
ATOM 728 C C . TRP A 1 90 ? 7.194 -3.895 -17.540 1.00 98.06 90 TRP A C 1
ATOM 730 O O . TRP A 1 90 ? 8.424 -3.799 -17.620 1.00 98.06 90 TRP A O 1
ATOM 740 N N . ALA A 1 91 ? 6.458 -4.403 -18.532 1.00 96.69 91 ALA A N 1
ATOM 741 C CA . ALA A 1 91 ? 7.036 -4.874 -19.785 1.00 96.69 91 ALA A CA 1
ATOM 742 C C . ALA A 1 91 ? 7.612 -3.733 -20.641 1.00 96.69 91 ALA A C 1
ATOM 744 O O . ALA A 1 91 ? 8.637 -3.926 -21.298 1.00 96.69 91 ALA A O 1
ATOM 745 N N . LEU A 1 92 ? 6.975 -2.557 -20.624 1.00 96.94 92 LEU A N 1
ATOM 746 C CA . LEU A 1 92 ? 7.336 -1.411 -21.466 1.00 96.94 92 LEU A CA 1
ATOM 747 C C . LEU A 1 92 ? 8.368 -0.464 -20.839 1.00 96.94 92 LEU A C 1
ATOM 749 O O . LEU A 1 92 ? 8.934 0.368 -21.551 1.00 96.94 92 LEU A O 1
ATOM 753 N N . LEU A 1 93 ? 8.630 -0.564 -19.533 1.00 97.31 93 LEU A N 1
ATOM 754 C CA . LEU A 1 93 ? 9.618 0.287 -18.873 1.00 97.31 93 LEU A CA 1
ATOM 755 C C . LEU A 1 93 ? 11.036 0.064 -19.436 1.00 97.31 93 LEU A C 1
ATOM 757 O O . LEU A 1 93 ? 11.483 -1.085 -19.540 1.00 97.31 93 LEU A O 1
ATOM 761 N N . PRO A 1 94 ? 11.793 1.148 -19.714 1.00 97.81 94 PRO A N 1
ATOM 762 C CA . PRO A 1 94 ? 13.222 1.058 -19.994 1.00 97.81 94 PRO A CA 1
ATOM 763 C C . PRO A 1 94 ? 13.955 0.289 -18.890 1.00 97.81 94 PRO A C 1
ATOM 765 O O . PRO A 1 94 ? 13.605 0.393 -17.714 1.00 97.81 94 PRO A O 1
ATOM 768 N N . SER A 1 95 ? 14.968 -0.499 -19.256 1.00 96.69 95 SER A N 1
ATOM 769 C CA . SER A 1 95 ? 15.615 -1.434 -18.326 1.00 96.69 95 SER A CA 1
ATOM 770 C C . SER A 1 95 ? 16.221 -0.757 -17.094 1.00 96.69 95 SER A C 1
ATOM 772 O O . SER A 1 95 ? 16.173 -1.325 -16.007 1.00 96.69 95 SER A O 1
ATOM 774 N N . ASP A 1 96 ? 16.774 0.444 -17.259 1.00 97.50 96 ASP A N 1
ATOM 775 C CA . ASP A 1 96 ? 17.349 1.254 -16.184 1.00 97.50 96 ASP A CA 1
ATOM 776 C C . ASP A 1 96 ? 16.270 1.747 -15.209 1.00 97.50 96 ASP A C 1
ATOM 778 O O . ASP A 1 96 ? 16.403 1.574 -13.997 1.00 97.50 96 ASP A O 1
ATOM 782 N N . ILE A 1 97 ? 15.161 2.278 -15.731 1.00 98.19 97 ILE A N 1
ATOM 783 C CA . ILE A 1 97 ? 14.022 2.737 -14.929 1.00 98.19 97 ILE A CA 1
ATOM 784 C C . ILE A 1 97 ? 13.379 1.558 -14.202 1.00 98.19 97 ILE A C 1
ATOM 786 O O . ILE A 1 97 ? 13.125 1.639 -13.002 1.00 98.19 97 ILE A O 1
ATOM 790 N N . ARG A 1 98 ? 13.168 0.444 -14.913 1.00 98.12 98 ARG A N 1
ATOM 791 C CA . ARG A 1 98 ? 12.583 -0.790 -14.381 1.00 98.12 98 ARG A CA 1
ATOM 792 C C . ARG A 1 98 ? 13.396 -1.350 -13.218 1.00 98.12 98 ARG A C 1
ATOM 794 O O . ARG A 1 98 ? 12.825 -1.710 -12.191 1.00 98.12 98 ARG A O 1
ATOM 801 N N . GLN A 1 99 ? 14.721 -1.390 -13.358 1.00 98.25 99 GLN A N 1
ATOM 802 C CA . GLN A 1 99 ? 15.605 -1.826 -12.281 1.00 98.25 99 GLN A CA 1
ATOM 803 C C . GLN A 1 99 ? 15.513 -0.887 -11.077 1.00 98.25 99 GLN A C 1
ATOM 805 O O . GLN A 1 99 ? 15.302 -1.355 -9.959 1.00 98.25 99 GLN A O 1
ATOM 810 N N . ARG A 1 100 ? 15.623 0.431 -11.294 1.00 98.50 100 ARG A N 1
ATOM 811 C CA . ARG A 1 100 ? 15.574 1.422 -10.211 1.00 98.50 100 ARG A CA 1
ATOM 812 C C . ARG A 1 100 ? 14.252 1.356 -9.453 1.00 98.50 100 ARG A C 1
ATOM 814 O O . ARG A 1 100 ? 14.280 1.164 -8.243 1.00 98.50 100 ARG A O 1
ATOM 821 N N . ILE A 1 101 ? 13.102 1.406 -10.134 1.00 98.44 101 ILE A N 1
ATOM 822 C CA . ILE A 1 101 ? 11.802 1.305 -9.452 1.00 98.44 101 ILE A CA 1
ATOM 823 C C . ILE A 1 101 ? 11.613 -0.055 -8.772 1.00 98.44 101 ILE A C 1
ATOM 825 O O . ILE A 1 101 ? 11.108 -0.109 -7.655 1.00 98.44 101 ILE A O 1
ATOM 829 N N . GLY A 1 102 ? 12.088 -1.145 -9.384 1.00 98.19 102 GLY A N 1
ATOM 830 C CA . GLY A 1 102 ? 12.060 -2.472 -8.773 1.00 98.19 102 GLY A CA 1
ATOM 831 C C . GLY A 1 102 ? 12.854 -2.552 -7.466 1.00 98.19 102 GLY A C 1
ATOM 832 O O . GLY A 1 102 ? 12.401 -3.189 -6.519 1.00 98.19 102 GLY A O 1
ATOM 833 N N . ILE A 1 103 ? 14.000 -1.868 -7.376 1.00 98.50 103 ILE A N 1
ATOM 834 C CA . ILE A 1 103 ? 14.806 -1.782 -6.148 1.00 98.50 103 ILE A CA 1
ATOM 835 C C . ILE A 1 103 ? 14.075 -0.990 -5.055 1.00 98.50 103 ILE A C 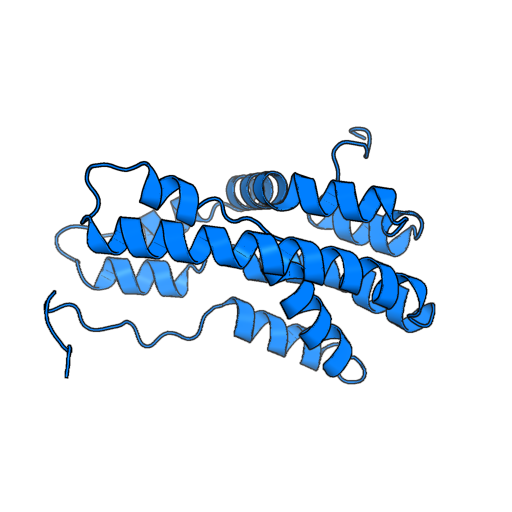1
ATOM 837 O O . ILE A 1 103 ? 14.186 -1.363 -3.888 1.00 98.50 103 ILE A O 1
ATOM 841 N N . LEU A 1 104 ? 13.328 0.062 -5.414 1.00 98.38 104 LEU A N 1
ATOM 842 C CA . LEU A 1 104 ? 12.550 0.888 -4.475 1.00 98.38 104 LEU A CA 1
ATOM 843 C C . LEU A 1 104 ? 11.265 0.203 -3.994 1.00 98.38 104 LEU A C 1
ATOM 845 O O . LEU A 1 104 ? 10.759 0.522 -2.921 1.00 98.38 104 LEU A O 1
ATOM 849 N N . MET A 1 105 ? 10.720 -0.718 -4.788 1.00 97.62 105 MET A N 1
ATOM 850 C CA . MET A 1 105 ? 9.388 -1.278 -4.581 1.00 97.62 105 MET A CA 1
ATOM 851 C C . MET A 1 105 ? 9.159 -1.915 -3.194 1.00 97.62 105 MET A C 1
ATOM 853 O O . MET A 1 105 ? 8.097 -1.665 -2.633 1.00 97.62 105 MET A O 1
ATOM 857 N N . PRO A 1 106 ? 10.110 -2.629 -2.556 1.00 97.75 106 PRO A N 1
ATOM 858 C CA . PRO A 1 106 ? 9.930 -3.116 -1.184 1.00 97.75 106 PRO A CA 1
ATOM 859 C C . PRO A 1 106 ? 9.600 -2.009 -0.179 1.00 97.75 106 PRO A C 1
ATOM 861 O O . PRO A 1 106 ? 8.785 -2.208 0.717 1.00 97.75 106 PRO A O 1
ATOM 864 N N . GLU A 1 107 ? 10.196 -0.824 -0.340 1.00 97.81 107 GLU A N 1
ATOM 865 C CA . GLU A 1 107 ? 9.904 0.325 0.518 1.00 97.81 107 GLU A CA 1
ATOM 866 C C . GLU A 1 107 ? 8.495 0.877 0.270 1.00 97.81 107 GLU A C 1
ATOM 868 O O . GLU A 1 107 ? 7.886 1.378 1.209 1.00 97.81 107 GLU A O 1
ATOM 873 N N . ILE A 1 108 ? 7.954 0.741 -0.947 1.00 97.50 108 ILE A N 1
ATOM 874 C CA . ILE A 1 108 ? 6.560 1.095 -1.274 1.00 97.50 108 ILE A CA 1
ATOM 875 C C . ILE A 1 108 ? 5.589 0.144 -0.563 1.00 97.50 108 ILE A C 1
ATOM 877 O O . ILE A 1 108 ? 4.642 0.598 0.075 1.00 97.50 108 ILE A O 1
ATOM 881 N N . PHE A 1 109 ? 5.851 -1.168 -0.604 1.00 96.62 109 PHE A N 1
ATOM 882 C CA . PHE A 1 109 ? 5.052 -2.157 0.132 1.00 96.62 109 PHE A CA 1
ATOM 883 C C . PHE A 1 109 ? 5.060 -1.869 1.635 1.00 96.62 109 PHE A C 1
ATOM 885 O O . PHE A 1 109 ? 4.008 -1.859 2.268 1.00 96.62 109 PHE A O 1
ATOM 892 N N . ILE A 1 110 ? 6.238 -1.590 2.203 1.00 95.31 110 ILE A N 1
ATOM 893 C CA . ILE A 1 110 ? 6.372 -1.250 3.625 1.00 95.31 110 ILE A CA 1
ATOM 894 C C . ILE A 1 110 ? 5.649 0.059 3.954 1.00 95.31 110 ILE A C 1
ATOM 896 O O . ILE A 1 110 ? 5.031 0.145 5.009 1.00 95.31 110 ILE A O 1
ATOM 900 N N . ALA A 1 111 ? 5.696 1.061 3.073 1.00 94.69 111 ALA A N 1
ATOM 901 C CA . ALA A 1 111 ? 5.000 2.329 3.276 1.00 94.69 111 ALA A CA 1
ATOM 902 C C . ALA A 1 111 ? 3.483 2.145 3.415 1.00 94.69 111 ALA A C 1
ATOM 904 O O . ALA A 1 111 ? 2.879 2.783 4.271 1.00 94.69 111 ALA A O 1
ATOM 905 N N . PHE A 1 112 ? 2.883 1.290 2.581 1.00 91.62 112 PHE A N 1
ATOM 906 C CA . PHE A 1 112 ? 1.436 1.065 2.565 1.00 91.62 112 PHE A CA 1
ATOM 907 C C . PHE A 1 112 ? 0.949 0.076 3.623 1.00 91.62 112 PHE A C 1
ATOM 909 O O . PHE A 1 112 ? -0.092 0.298 4.231 1.00 91.62 112 PHE A O 1
ATOM 916 N N . LEU A 1 113 ? 1.675 -1.025 3.822 1.00 93.00 113 LEU A N 1
ATOM 917 C CA . LEU A 1 113 ? 1.268 -2.107 4.726 1.00 93.00 113 LEU A CA 1
ATOM 918 C C . LEU A 1 113 ? 1.785 -1.918 6.154 1.00 93.00 113 LEU A C 1
ATOM 920 O O . LEU A 1 113 ? 1.334 -2.597 7.079 1.00 93.00 113 LEU A O 1
ATOM 924 N N . GLY A 1 114 ? 2.782 -1.052 6.333 1.00 92.50 114 GLY A N 1
ATOM 925 C CA . GLY A 1 114 ? 3.352 -0.755 7.634 1.00 92.50 114 GLY A CA 1
ATOM 926 C C . GLY A 1 114 ? 2.346 -0.045 8.542 1.00 92.50 114 GLY A C 1
ATOM 927 O O . GLY A 1 114 ? 1.516 0.729 8.067 1.00 92.50 114 G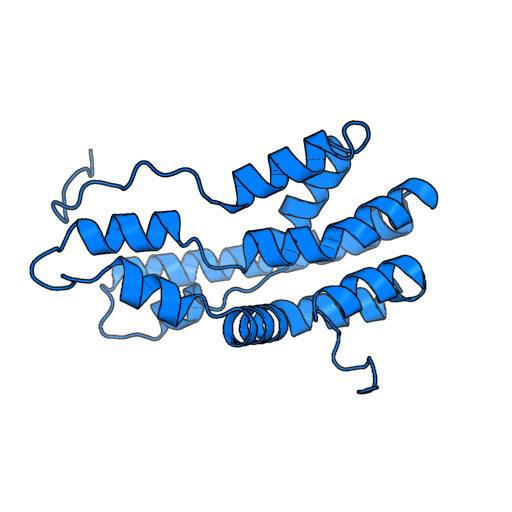LY A O 1
ATOM 928 N N . PRO A 1 115 ? 2.413 -0.278 9.865 1.00 92.25 115 PRO A N 1
ATOM 929 C CA . PRO A 1 115 ? 1.635 0.515 10.805 1.00 92.25 115 PRO A CA 1
ATOM 930 C C . PRO A 1 115 ? 2.063 1.986 10.744 1.00 92.25 115 PRO A C 1
ATOM 932 O O . PRO A 1 115 ? 3.205 2.291 10.396 1.00 92.25 115 PRO A O 1
ATOM 935 N N . ASP A 1 116 ? 1.172 2.884 11.164 1.00 92.56 116 ASP A N 1
ATOM 936 C CA . ASP A 1 116 ? 1.472 4.300 11.390 1.00 92.56 116 ASP A CA 1
ATOM 937 C C . ASP A 1 116 ? 1.536 4.573 12.907 1.00 92.56 116 ASP A C 1
ATOM 939 O O . ASP A 1 116 ? 0.505 4.837 13.538 1.00 92.56 116 ASP A O 1
ATOM 943 N N . PRO A 1 117 ? 2.733 4.506 13.530 1.00 91.44 117 PRO A N 1
ATOM 944 C CA . PRO A 1 117 ? 2.881 4.687 14.971 1.00 91.44 117 PRO A CA 1
ATOM 945 C C . PRO A 1 117 ? 2.391 6.057 15.447 1.00 91.44 117 PRO A C 1
ATOM 947 O O . PRO A 1 117 ? 1.917 6.185 16.575 1.00 91.44 117 PRO A O 1
ATOM 950 N N . GLN A 1 118 ? 2.501 7.092 14.605 1.00 90.31 118 GLN A N 1
ATOM 951 C CA . GLN A 1 118 ? 2.098 8.451 14.962 1.00 90.31 118 GLN A CA 1
ATOM 952 C C . GLN A 1 118 ? 0.575 8.575 14.986 1.00 90.31 118 GLN A C 1
ATOM 954 O O . GLN A 1 118 ? 0.025 9.119 15.947 1.00 90.31 118 GLN A O 1
ATOM 959 N N . ALA A 1 119 ? -0.110 8.033 13.976 1.00 90.75 119 ALA A N 1
ATOM 960 C CA . ALA A 1 119 ? -1.569 7.982 13.951 1.00 90.75 119 ALA A CA 1
ATOM 961 C C . ALA A 1 119 ? -2.123 7.118 15.096 1.00 90.75 119 ALA A C 1
ATOM 963 O O . ALA A 1 119 ? -3.050 7.539 15.794 1.00 90.75 119 ALA A O 1
ATOM 964 N N . MET A 1 120 ? -1.515 5.954 15.355 1.00 92.69 120 MET A N 1
ATOM 965 C CA . MET A 1 120 ? -1.890 5.079 16.472 1.00 92.69 120 MET A CA 1
ATOM 966 C C . MET A 1 120 ? -1.726 5.787 17.819 1.00 92.69 120 MET A C 1
ATOM 968 O O . MET A 1 120 ? -2.678 5.851 18.596 1.00 92.69 120 MET A O 1
ATOM 972 N N . LYS A 1 121 ? -0.554 6.387 18.077 1.00 92.94 121 LYS A N 1
ATOM 973 C CA . LYS A 1 121 ? -0.290 7.129 19.316 1.00 92.94 121 LYS A CA 1
ATOM 974 C C . LYS A 1 121 ? -1.308 8.246 19.512 1.00 92.94 121 LYS A C 1
ATOM 976 O O . LYS A 1 121 ? -1.903 8.342 20.580 1.00 92.94 121 LYS A O 1
ATOM 981 N N . ARG A 1 122 ? -1.545 9.060 18.479 1.00 89.94 122 ARG A N 1
ATOM 982 C CA . ARG A 1 122 ? -2.516 10.161 18.545 1.00 89.94 122 ARG A CA 1
ATOM 983 C C . ARG A 1 122 ? -3.920 9.662 18.854 1.00 89.94 122 ARG A C 1
ATOM 985 O O . ARG A 1 122 ? -4.567 10.239 19.720 1.00 89.94 122 ARG A O 1
ATOM 992 N N . THR A 1 123 ? -4.347 8.570 18.222 1.00 90.44 123 THR A N 1
ATOM 993 C CA . THR A 1 123 ? -5.641 7.933 18.503 1.00 90.44 123 THR A CA 1
ATOM 994 C C . THR A 1 123 ? -5.747 7.535 19.973 1.00 90.44 123 THR A C 1
ATOM 996 O O . THR A 1 123 ? -6.670 7.969 20.656 1.00 90.44 123 THR A O 1
ATOM 999 N N . LEU A 1 124 ? -4.772 6.789 20.496 1.00 92.50 124 LEU A N 1
ATOM 1000 C CA . LEU A 1 124 ? -4.785 6.327 21.888 1.00 92.50 124 LEU A CA 1
ATOM 1001 C C . LEU A 1 124 ? -4.773 7.494 22.884 1.00 92.50 124 LEU A C 1
ATOM 1003 O O . LEU A 1 124 ? -5.514 7.475 23.860 1.00 92.50 124 LEU A O 1
ATOM 1007 N N . THR A 1 125 ? -4.019 8.562 22.602 1.00 91.75 125 THR A N 1
ATOM 1008 C CA . THR A 1 125 ? -3.970 9.746 23.478 1.00 91.75 125 THR A CA 1
ATOM 1009 C C . THR A 1 125 ? -5.280 10.536 23.546 1.00 91.75 125 THR A C 1
ATOM 1011 O O . THR A 1 125 ? -5.418 11.380 24.428 1.00 91.75 125 THR A O 1
ATOM 1014 N N . THR A 1 126 ? -6.253 10.272 22.661 1.00 89.56 126 THR A N 1
ATOM 1015 C CA . THR A 1 126 ? -7.604 10.850 22.796 1.00 89.56 126 THR A CA 1
ATOM 1016 C C . THR A 1 126 ? -8.442 10.179 23.890 1.00 89.56 126 THR A C 1
ATOM 1018 O O . THR A 1 126 ? -9.435 10.762 24.319 1.00 89.56 126 THR A O 1
ATOM 1021 N N . PHE A 1 127 ? -8.008 9.018 24.396 1.00 89.94 127 PHE A N 1
ATOM 1022 C CA . PHE A 1 127 ? -8.658 8.256 25.468 1.00 89.94 127 PHE A CA 1
ATOM 1023 C C . PHE A 1 127 ? -7.656 7.934 26.597 1.00 89.94 127 PHE A C 1
ATOM 1025 O O . PHE A 1 127 ? -7.301 6.774 26.810 1.00 89.94 127 PHE A O 1
ATOM 1032 N N . PRO A 1 128 ? -7.150 8.950 27.318 1.00 92.69 128 PRO A N 1
ATOM 1033 C CA . PRO A 1 128 ? -6.063 8.774 28.285 1.00 92.69 128 PRO A CA 1
ATOM 1034 C C . PRO A 1 128 ? -6.441 7.916 29.502 1.00 92.69 128 PRO A C 1
ATOM 1036 O O . PRO A 1 128 ? -5.561 7.294 30.089 1.00 92.69 128 PRO A O 1
ATOM 1039 N N . ASP A 1 129 ? -7.726 7.862 29.866 1.00 95.19 129 ASP A N 1
ATOM 1040 C CA . ASP A 1 129 ? -8.207 7.031 30.977 1.00 95.19 129 ASP A CA 1
ATOM 1041 C C . ASP A 1 129 ? -8.217 5.534 30.610 1.00 95.19 129 ASP A C 1
ATOM 1043 O O . ASP A 1 129 ? -7.956 4.687 31.465 1.00 95.19 129 ASP A O 1
ATOM 1047 N N . ASP A 1 130 ? -8.469 5.210 29.336 1.00 94.12 130 ASP A N 1
ATOM 1048 C CA . ASP A 1 130 ? -8.480 3.836 28.819 1.00 94.12 130 ASP A CA 1
ATOM 1049 C C . ASP A 1 130 ? -7.074 3.362 28.406 1.00 94.12 130 ASP A C 1
ATOM 1051 O O . ASP A 1 130 ? -6.734 2.187 28.559 1.00 94.12 130 ASP A O 1
ATOM 1055 N N . PHE A 1 131 ? -6.238 4.276 27.898 1.00 94.56 131 PHE A N 1
ATOM 1056 C CA . PHE A 1 131 ? -4.898 3.984 27.379 1.00 94.56 131 PHE A CA 1
ATOM 1057 C C . PHE A 1 131 ? -3.831 4.916 27.982 1.00 94.56 131 PHE A C 1
ATOM 1059 O O . PHE A 1 131 ? -3.257 5.746 27.267 1.00 94.56 131 PHE A O 1
ATOM 1066 N N . PRO A 1 132 ? -3.512 4.773 29.284 1.00 92.69 132 PRO A N 1
ATOM 1067 C CA . PRO A 1 132 ? -2.583 5.669 29.978 1.00 92.69 132 PRO A CA 1
ATOM 1068 C C . PRO A 1 132 ? -1.149 5.614 29.423 1.00 92.69 132 PRO A C 1
ATOM 1070 O O . PRO A 1 132 ? -0.448 6.624 29.434 1.00 92.69 132 PRO A O 1
ATOM 1073 N N . ASP A 1 133 ? -0.733 4.468 28.873 1.00 95.50 133 ASP A N 1
ATOM 1074 C CA . ASP A 1 133 ? 0.619 4.226 28.354 1.00 95.50 133 ASP A CA 1
ATOM 1075 C C . ASP A 1 133 ? 0.632 4.021 26.827 1.00 95.50 133 ASP A C 1
ATOM 1077 O O . ASP A 1 133 ? 1.140 3.021 26.311 1.00 95.50 133 ASP A O 1
ATOM 1081 N N . ALA A 1 134 ? 0.072 4.975 26.075 1.00 94.94 134 ALA A N 1
ATOM 1082 C CA . ALA A 1 134 ? -0.030 4.906 24.610 1.00 94.94 134 ALA A CA 1
ATOM 1083 C C . ALA A 1 134 ? 1.302 4.567 23.905 1.00 94.94 134 ALA A C 1
ATOM 1085 O O . ALA A 1 134 ? 1.312 3.813 22.934 1.00 94.94 134 ALA A O 1
ATOM 1086 N N . ASP A 1 135 ? 2.430 5.082 24.404 1.00 94.81 135 ASP A N 1
ATOM 1087 C CA . ASP A 1 135 ? 3.762 4.797 23.854 1.00 94.81 135 ASP A CA 1
ATOM 1088 C C . ASP A 1 135 ? 4.157 3.320 23.967 1.00 94.81 135 ASP A C 1
ATOM 1090 O O . ASP A 1 135 ? 4.706 2.751 23.023 1.00 94.81 135 ASP A O 1
ATOM 1094 N N . VAL A 1 136 ? 3.853 2.687 25.102 1.00 95.81 136 VAL A N 1
ATOM 1095 C CA . VAL A 1 136 ? 4.161 1.270 25.337 1.00 95.81 136 VAL A CA 1
ATOM 1096 C C . VAL A 1 136 ? 3.311 0.391 24.424 1.00 95.81 136 VAL A C 1
ATOM 1098 O O . VAL A 1 136 ? 3.837 -0.533 23.808 1.00 95.81 136 VAL A O 1
ATOM 1101 N N . ILE A 1 137 ? 2.022 0.715 24.287 1.00 95.19 137 ILE A N 1
ATOM 1102 C CA . ILE A 1 137 ? 1.091 -0.009 23.411 1.00 95.19 137 ILE A CA 1
ATOM 1103 C C . ILE A 1 137 ? 1.561 0.060 21.956 1.00 95.19 137 ILE A C 1
ATOM 1105 O O . ILE A 1 137 ? 1.624 -0.960 21.273 1.00 95.19 137 ILE A O 1
ATOM 1109 N N . VAL A 1 138 ? 1.913 1.255 21.475 1.00 95.62 138 VAL A N 1
ATOM 1110 C CA . VAL A 1 138 ? 2.392 1.426 20.099 1.00 95.62 138 VAL A CA 1
ATOM 1111 C C . VAL A 1 138 ? 3.684 0.647 19.884 1.00 95.62 138 VAL A C 1
ATOM 1113 O O . VAL A 1 138 ? 3.761 -0.113 18.924 1.00 95.62 138 VAL A O 1
ATOM 1116 N N . LEU A 1 139 ? 4.660 0.767 20.790 1.00 94.19 139 LEU A N 1
ATOM 1117 C CA . LEU A 1 139 ? 5.929 0.045 20.680 1.00 94.19 139 LEU A CA 1
ATOM 1118 C C . LEU A 1 139 ? 5.726 -1.475 20.599 1.00 94.19 139 LEU A C 1
ATOM 1120 O O . LEU A 1 139 ? 6.402 -2.142 19.816 1.00 94.19 139 LEU A O 1
ATOM 1124 N N . ASP A 1 140 ? 4.791 -2.010 21.383 1.00 93.19 140 ASP A N 1
ATOM 1125 C CA . ASP A 1 140 ? 4.456 -3.431 21.379 1.00 93.19 140 ASP A CA 1
ATOM 1126 C C . ASP A 1 140 ? 3.840 -3.886 20.048 1.00 93.19 140 ASP A C 1
ATOM 1128 O O . ASP A 1 140 ? 4.243 -4.901 19.481 1.00 93.19 140 ASP A O 1
ATOM 1132 N N . LEU A 1 141 ? 2.920 -3.095 19.492 1.00 91.69 141 LEU A N 1
ATOM 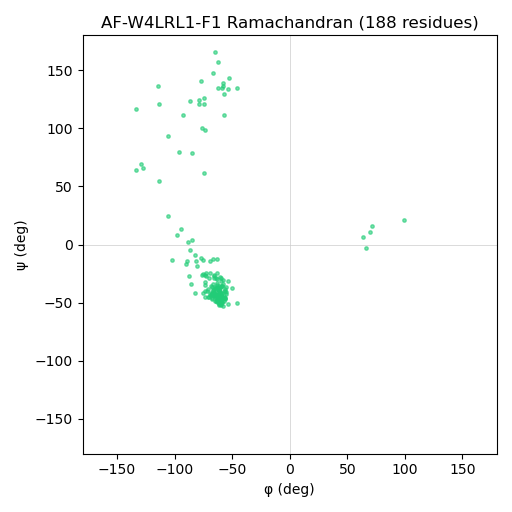1133 C CA . LEU A 1 141 ? 2.243 -3.408 18.231 1.00 91.69 141 LEU A CA 1
ATOM 1134 C C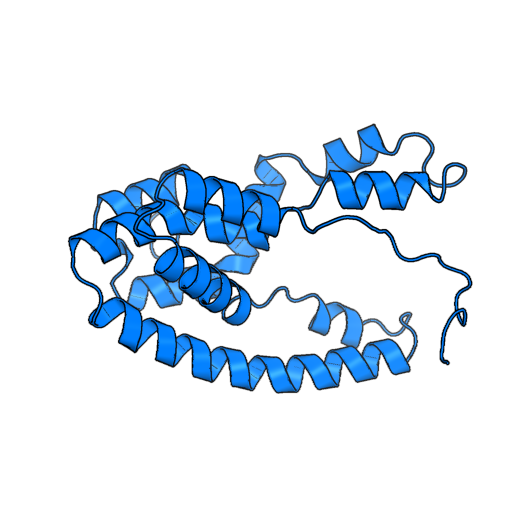 . LEU A 1 141 ? 3.151 -3.247 17.004 1.00 91.69 141 LEU A C 1
ATOM 1136 O O . LEU A 1 141 ? 2.908 -3.875 15.965 1.00 91.69 141 LEU A O 1
ATOM 1140 N N . THR A 1 142 ? 4.196 -2.424 17.103 1.00 93.50 142 THR A N 1
ATOM 1141 C CA . THR A 1 142 ? 5.082 -2.082 15.982 1.00 93.50 142 THR A CA 1
ATOM 1142 C C . THR A 1 142 ? 6.452 -2.757 16.053 1.00 93.50 142 THR A C 1
ATOM 1144 O O . THR A 1 142 ? 7.412 -2.249 15.470 1.00 93.50 142 THR A O 1
ATOM 1147 N N . ARG A 1 143 ? 6.570 -3.897 16.747 1.00 92.38 143 ARG A N 1
ATOM 1148 C CA . ARG A 1 143 ? 7.817 -4.677 16.786 1.00 92.38 143 ARG A CA 1
ATOM 1149 C C . ARG A 1 143 ? 8.263 -5.082 15.370 1.00 92.38 143 ARG A C 1
ATOM 1151 O O . ARG A 1 143 ? 7.439 -5.607 14.613 1.00 92.38 143 ARG A O 1
ATOM 1158 N N . PRO A 1 144 ? 9.533 -4.846 14.982 1.00 88.12 144 PRO A N 1
ATOM 1159 C CA . PRO A 1 144 ? 9.980 -5.010 13.596 1.00 88.12 144 PRO A CA 1
ATOM 1160 C C . PRO A 1 144 ? 9.723 -6.396 12.994 1.00 88.12 144 PRO A C 1
ATOM 1162 O O . PRO A 1 144 ? 9.320 -6.502 11.834 1.00 88.12 144 PRO A O 1
ATOM 1165 N N . GLU A 1 145 ? 9.940 -7.455 13.770 1.00 86.19 145 GLU A N 1
ATOM 1166 C CA . GLU A 1 145 ? 9.755 -8.843 13.350 1.00 86.19 145 GLU A CA 1
ATOM 1167 C C . GLU A 1 145 ? 8.288 -9.164 13.041 1.00 86.19 145 GLU A C 1
ATOM 1169 O O . GLU A 1 145 ? 7.985 -9.749 11.997 1.00 86.19 145 GLU A O 1
ATOM 1174 N N . ASP A 1 146 ? 7.373 -8.703 13.894 1.00 90.00 146 ASP A N 1
ATOM 1175 C CA . ASP A 1 146 ? 5.940 -8.929 13.736 1.00 90.00 146 ASP A CA 1
ATOM 1176 C C . ASP A 1 146 ? 5.383 -8.103 12.576 1.00 90.00 146 ASP A C 1
ATOM 1178 O O . ASP A 1 146 ? 4.588 -8.597 11.777 1.00 90.00 146 ASP A O 1
ATOM 1182 N N . VAL A 1 147 ? 5.843 -6.855 12.441 1.00 91.62 147 VAL A N 1
ATOM 1183 C CA . VAL A 1 147 ? 5.480 -5.975 11.325 1.00 91.62 147 VAL A CA 1
ATOM 1184 C C . VAL A 1 147 ? 5.923 -6.584 10.000 1.00 91.62 147 VAL A C 1
ATOM 1186 O O . VAL A 1 147 ? 5.103 -6.734 9.099 1.00 91.62 147 VAL A O 1
ATOM 1189 N N . THR A 1 148 ? 7.187 -6.993 9.882 1.00 90.81 148 THR A N 1
ATOM 1190 C CA . THR A 1 148 ? 7.722 -7.558 8.631 1.00 90.81 148 THR A CA 1
ATOM 1191 C C . THR A 1 148 ? 6.971 -8.824 8.228 1.00 90.81 148 THR A C 1
ATOM 1193 O O . THR A 1 148 ? 6.617 -8.992 7.060 1.00 90.81 148 THR A O 1
ATOM 1196 N N . LYS A 1 149 ? 6.679 -9.701 9.197 1.00 90.75 149 LYS A N 1
ATOM 1197 C CA . LYS A 1 149 ? 5.895 -10.914 8.961 1.00 90.75 149 LYS A CA 1
ATOM 1198 C C . LYS A 1 149 ? 4.494 -10.588 8.437 1.00 90.75 149 LYS A C 1
ATOM 1200 O O . LYS A 1 149 ? 4.112 -11.134 7.406 1.00 90.75 149 LYS A O 1
ATOM 1205 N N . ARG A 1 150 ? 3.764 -9.678 9.094 1.00 90.75 150 ARG A N 1
ATOM 1206 C CA . ARG A 1 150 ? 2.413 -9.270 8.668 1.00 90.75 150 ARG A CA 1
ATOM 1207 C C . ARG A 1 150 ? 2.415 -8.633 7.283 1.00 90.75 150 ARG A C 1
ATOM 1209 O O . ARG A 1 150 ? 1.614 -9.019 6.444 1.00 90.75 150 ARG A O 1
ATOM 1216 N N . ILE A 1 151 ? 3.356 -7.722 7.018 1.00 93.12 151 ILE A N 1
ATOM 1217 C CA . ILE A 1 151 ? 3.517 -7.104 5.694 1.00 93.12 151 ILE A CA 1
ATOM 1218 C C . ILE A 1 151 ? 3.720 -8.191 4.636 1.00 93.12 151 ILE A C 1
ATOM 1220 O O . ILE A 1 151 ? 3.060 -8.166 3.602 1.00 93.12 151 ILE A O 1
ATOM 1224 N N . ARG A 1 152 ? 4.600 -9.169 4.884 1.00 92.94 152 ARG A N 1
ATOM 1225 C CA . ARG A 1 152 ? 4.835 -10.269 3.939 1.00 92.94 152 ARG A CA 1
ATOM 1226 C C . ARG A 1 152 ? 3.578 -11.108 3.706 1.00 92.94 152 ARG A C 1
ATOM 1228 O O . ARG A 1 152 ? 3.315 -11.463 2.562 1.00 92.94 152 ARG A O 1
ATOM 1235 N N . GLU A 1 153 ? 2.842 -11.446 4.761 1.00 91.44 153 GLU A N 1
ATOM 1236 C CA . GLU A 1 153 ? 1.600 -12.223 4.669 1.00 91.44 153 GLU A CA 1
ATOM 1237 C C . GLU A 1 153 ? 0.545 -11.482 3.836 1.00 91.44 153 GLU A C 1
ATOM 1239 O O . GLU A 1 153 ? 0.000 -12.065 2.900 1.00 91.44 153 GLU A O 1
ATOM 1244 N N . SER A 1 154 ? 0.340 -10.185 4.089 1.00 91.50 154 SER A N 1
ATOM 1245 C CA . SER A 1 154 ? -0.576 -9.333 3.316 1.00 91.50 154 SER A CA 1
ATOM 1246 C C . SER A 1 154 ? -0.123 -9.117 1.869 1.00 91.50 154 SER A C 1
ATOM 1248 O O . SER A 1 154 ? -0.941 -9.041 0.960 1.00 91.50 154 SER A O 1
ATOM 1250 N N . ALA A 1 155 ? 1.186 -9.047 1.625 1.00 94.69 155 ALA A N 1
ATOM 1251 C CA . ALA A 1 155 ? 1.744 -8.834 0.293 1.00 94.69 155 ALA A CA 1
ATOM 1252 C C . ALA A 1 155 ? 1.845 -10.115 -0.551 1.00 94.69 155 ALA A C 1
ATOM 1254 O O . ALA A 1 155 ? 2.191 -10.030 -1.729 1.00 94.69 155 ALA A O 1
ATOM 1255 N N . LEU A 1 156 ? 1.613 -11.301 0.025 1.00 94.00 156 LEU A N 1
ATOM 1256 C CA . LEU A 1 156 ? 2.075 -12.567 -0.552 1.00 94.00 156 LEU A CA 1
ATOM 1257 C C . LEU A 1 156 ? 1.525 -12.841 -1.955 1.00 94.00 156 LEU A C 1
ATOM 1259 O O . LEU A 1 156 ? 2.268 -13.292 -2.828 1.00 94.00 156 LEU A O 1
ATOM 1263 N N . ASP A 1 157 ? 0.244 -12.559 -2.177 1.00 94.38 157 ASP A N 1
ATOM 1264 C CA . ASP A 1 157 ? -0.386 -12.737 -3.485 1.00 94.38 157 ASP A CA 1
ATOM 1265 C C . ASP A 1 157 ? 0.240 -11.818 -4.544 1.00 94.38 157 ASP A C 1
ATOM 1267 O O . ASP A 1 157 ? 0.621 -12.275 -5.622 1.00 94.38 157 ASP A O 1
ATOM 1271 N N . VAL A 1 158 ? 0.461 -10.545 -4.202 1.00 96.06 158 VAL A N 1
ATOM 1272 C CA . VAL A 1 158 ? 1.106 -9.576 -5.098 1.00 96.06 158 VAL A CA 1
ATOM 1273 C C . VAL A 1 158 ? 2.566 -9.955 -5.352 1.00 96.06 158 VAL A C 1
ATOM 1275 O O . VAL A 1 158 ? 3.030 -9.886 -6.487 1.00 96.06 158 VAL A O 1
ATOM 1278 N N . LEU A 1 159 ? 3.290 -10.429 -4.332 1.00 96.81 159 LEU A N 1
ATOM 1279 C CA . LEU A 1 159 ? 4.663 -10.916 -4.485 1.00 96.81 159 LEU A CA 1
ATOM 1280 C C . LEU A 1 159 ? 4.729 -12.121 -5.435 1.00 96.81 159 LEU A C 1
ATOM 1282 O O . LEU A 1 159 ? 5.621 -12.182 -6.279 1.00 96.81 159 LEU A O 1
ATOM 1286 N N . ASN A 1 160 ? 3.798 -13.072 -5.332 1.00 96.25 160 ASN A N 1
ATOM 1287 C CA . ASN A 1 160 ? 3.735 -14.208 -6.256 1.00 96.25 160 ASN A CA 1
ATOM 1288 C C . ASN A 1 160 ? 3.362 -13.757 -7.675 1.00 96.25 160 ASN A C 1
ATOM 1290 O O . ASN A 1 160 ? 4.027 -14.144 -8.630 1.00 96.25 160 ASN A O 1
ATOM 1294 N N . PHE A 1 161 ? 2.393 -12.853 -7.813 1.00 96.12 161 PHE A N 1
ATOM 1295 C CA . PHE A 1 161 ? 2.058 -12.245 -9.099 1.00 96.12 161 PHE A CA 1
ATOM 1296 C C . PHE A 1 161 ? 3.277 -11.567 -9.747 1.00 96.12 161 PHE A C 1
ATOM 1298 O O . PHE A 1 161 ? 3.571 -11.799 -10.916 1.00 96.12 161 PHE A O 1
ATOM 1305 N N . MET A 1 162 ? 4.050 -10.786 -8.993 1.00 96.88 162 MET A N 1
ATOM 1306 C CA . MET A 1 162 ? 5.283 -10.160 -9.482 1.00 96.88 162 MET A CA 1
ATOM 1307 C C . MET A 1 162 ? 6.352 -11.183 -9.890 1.00 96.88 162 MET A C 1
ATOM 1309 O O . MET A 1 162 ? 7.120 -10.945 -10.828 1.00 96.88 162 MET A O 1
ATOM 1313 N N . TYR A 1 163 ? 6.409 -12.323 -9.199 1.00 96.56 163 TYR A N 1
ATOM 1314 C CA . TYR A 1 163 ? 7.286 -13.433 -9.560 1.00 96.56 163 TYR A CA 1
ATOM 1315 C C . TYR A 1 163 ? 6.935 -14.023 -10.917 1.00 96.56 163 TYR A C 1
ATOM 1317 O O . TYR A 1 163 ? 7.822 -14.141 -11.765 1.00 96.56 163 TYR A O 1
ATOM 1325 N N . ASP A 1 164 ? 5.655 -14.280 -11.156 1.00 95.81 164 ASP A N 1
ATOM 1326 C CA . ASP A 1 164 ? 5.173 -14.819 -12.428 1.00 95.81 164 ASP A CA 1
ATOM 1327 C C . ASP A 1 164 ? 5.425 -13.852 -13.601 1.00 95.81 164 ASP A C 1
ATOM 1329 O O . ASP A 1 164 ? 5.610 -14.280 -14.739 1.00 95.81 164 ASP A O 1
ATOM 1333 N N . HIS A 1 165 ? 5.541 -12.550 -13.315 1.00 96.06 165 HIS A N 1
ATOM 1334 C CA . HIS A 1 165 ? 5.856 -11.496 -14.290 1.00 96.06 165 HIS A CA 1
ATOM 1335 C C . HIS A 1 165 ? 7.351 -11.154 -14.379 1.00 96.06 165 HIS A C 1
ATOM 1337 O O . HIS A 1 165 ? 7.747 -10.144 -14.969 1.00 96.06 165 HIS A O 1
ATOM 1343 N N . GLY A 1 166 ? 8.211 -11.998 -13.807 1.00 95.62 166 GLY A N 1
ATOM 1344 C CA . GLY A 1 166 ? 9.656 -11.923 -13.990 1.00 95.62 166 GLY A CA 1
ATOM 1345 C C . GLY A 1 166 ? 10.333 -10.740 -13.296 1.00 95.62 166 GLY A C 1
ATOM 1346 O O . GLY A 1 166 ? 11.488 -10.446 -13.604 1.00 95.62 166 GLY A O 1
ATOM 1347 N N . VAL A 1 167 ? 9.670 -10.073 -12.342 1.00 97.06 167 VAL A N 1
ATOM 1348 C CA . VAL A 1 167 ? 10.263 -8.950 -11.589 1.00 97.06 167 VAL A CA 1
ATOM 1349 C C . VAL A 1 167 ? 11.563 -9.368 -10.905 1.00 97.06 167 VAL A C 1
ATOM 1351 O O . VAL A 1 167 ? 12.558 -8.645 -10.904 1.00 97.06 167 VAL A O 1
ATOM 1354 N N . PHE A 1 168 ? 11.573 -10.584 -10.368 1.00 96.94 168 PHE A N 1
ATOM 1355 C CA . PHE A 1 168 ? 12.692 -11.138 -9.617 1.00 96.94 168 PHE A CA 1
ATOM 1356 C C . PHE A 1 168 ? 13.784 -11.787 -10.477 1.00 96.94 168 PHE A C 1
ATOM 1358 O O . PHE A 1 168 ? 14.731 -12.344 -9.921 1.00 96.94 168 PHE A O 1
ATOM 1365 N N . LEU A 1 169 ? 13.679 -11.726 -11.811 1.00 95.38 169 LEU A N 1
ATOM 1366 C CA . LEU A 1 169 ? 14.761 -12.156 -12.705 1.00 95.38 169 LEU A CA 1
ATOM 1367 C C . LEU A 1 169 ? 15.967 -11.211 -12.626 1.00 95.38 169 LEU A C 1
ATOM 1369 O O . LEU A 1 169 ? 17.093 -11.630 -12.891 1.00 95.38 169 LEU A O 1
ATOM 1373 N N . ASP A 1 170 ? 15.749 -9.953 -12.231 1.00 97.19 170 ASP A N 1
ATOM 1374 C CA . ASP A 1 170 ? 16.832 -9.028 -11.921 1.00 97.19 170 ASP A CA 1
ATOM 1375 C C . ASP A 1 170 ? 17.402 -9.324 -10.514 1.00 97.19 170 ASP A C 1
ATOM 1377 O O . ASP A 1 170 ? 16.678 -9.244 -9.509 1.00 97.19 170 ASP A O 1
ATOM 1381 N N . PRO A 1 171 ? 18.705 -9.643 -10.398 1.00 96.81 171 PRO A N 1
ATOM 1382 C CA . PRO A 1 171 ? 19.310 -10.012 -9.124 1.00 96.81 171 PRO A CA 1
ATOM 1383 C C . PRO A 1 171 ? 19.346 -8.863 -8.107 1.00 96.81 171 PRO A C 1
ATOM 1385 O O . PRO A 1 171 ? 19.336 -9.132 -6.902 1.00 96.81 171 PRO A O 1
ATOM 1388 N N . TRP A 1 172 ? 19.373 -7.603 -8.549 1.00 97.88 172 TRP A N 1
ATOM 1389 C CA . TRP A 1 172 ? 19.376 -6.430 -7.672 1.00 97.88 172 TRP A CA 1
ATOM 1390 C C . TRP A 1 172 ? 17.998 -6.182 -7.076 1.00 97.88 172 TRP A C 1
ATOM 1392 O O . TRP A 1 172 ? 17.894 -5.950 -5.870 1.00 97.88 172 TRP A O 1
ATOM 1402 N N . ILE A 1 173 ? 16.945 -6.335 -7.883 1.00 98.25 173 ILE A N 1
ATOM 1403 C CA . ILE A 1 173 ? 15.563 -6.278 -7.397 1.00 98.25 173 ILE A CA 1
ATOM 1404 C C . ILE A 1 173 ? 15.334 -7.399 -6.379 1.00 98.25 173 ILE A C 1
ATOM 1406 O O . ILE A 1 173 ? 14.949 -7.139 -5.239 1.00 98.25 173 ILE A O 1
ATOM 1410 N N . ALA A 1 174 ? 15.668 -8.643 -6.734 1.00 97.62 174 ALA A N 1
ATOM 1411 C CA . ALA A 1 174 ? 15.508 -9.782 -5.832 1.00 97.62 174 ALA A CA 1
ATOM 1412 C C . ALA A 1 174 ? 16.310 -9.629 -4.526 1.00 97.62 174 ALA A C 1
ATOM 1414 O O . ALA A 1 174 ? 15.851 -10.043 -3.459 1.00 97.62 174 ALA A O 1
ATOM 1415 N N . LYS A 1 175 ? 17.507 -9.029 -4.585 1.00 97.44 175 LYS A N 1
ATOM 1416 C CA . LYS A 1 175 ? 18.306 -8.706 -3.396 1.00 97.44 175 LYS A CA 1
ATOM 1417 C C . LYS A 1 175 ? 17.623 -7.656 -2.516 1.00 97.44 175 LYS A C 1
ATOM 1419 O O . LYS A 1 175 ? 17.631 -7.839 -1.302 1.00 97.44 175 LYS A O 1
ATOM 1424 N N . SER A 1 176 ? 17.029 -6.614 -3.101 1.00 98.00 176 SER A N 1
ATOM 1425 C CA . SER A 1 176 ? 16.298 -5.582 -2.352 1.00 98.00 176 SER A CA 1
ATOM 1426 C C . SER A 1 176 ? 15.107 -6.181 -1.594 1.00 98.00 176 SER A C 1
ATOM 1428 O O . SER A 1 176 ? 15.011 -6.058 -0.376 1.00 98.00 176 SER A O 1
ATOM 1430 N N . PHE A 1 177 ? 14.265 -6.961 -2.274 1.00 97.62 177 PHE A N 1
ATOM 1431 C CA . PHE A 1 177 ? 13.126 -7.641 -1.646 1.00 97.62 177 PHE A CA 1
ATOM 1432 C C . PHE A 1 177 ? 13.542 -8.597 -0.514 1.00 97.62 177 PHE A C 1
ATOM 1434 O O . PHE A 1 177 ? 12.941 -8.581 0.560 1.00 97.62 177 PHE A O 1
ATOM 1441 N N . ARG A 1 178 ? 14.625 -9.371 -0.699 1.00 96.12 178 ARG A N 1
ATOM 1442 C CA . ARG A 1 178 ? 15.195 -10.217 0.368 1.00 96.12 178 ARG A CA 1
ATOM 1443 C C . ARG A 1 178 ? 15.689 -9.414 1.567 1.00 96.12 178 ARG A C 1
ATOM 1445 O O . ARG A 1 178 ? 15.447 -9.831 2.693 1.00 96.12 178 ARG A O 1
ATOM 1452 N N . TYR A 1 179 ? 16.364 -8.289 1.334 1.00 95.88 179 TYR A N 1
ATOM 1453 C CA . TYR A 1 179 ? 16.848 -7.413 2.405 1.00 95.88 179 TYR A CA 1
ATOM 1454 C C . TYR A 1 179 ? 15.700 -6.914 3.297 1.00 95.88 179 TYR A C 1
ATOM 1456 O O . TYR A 1 179 ? 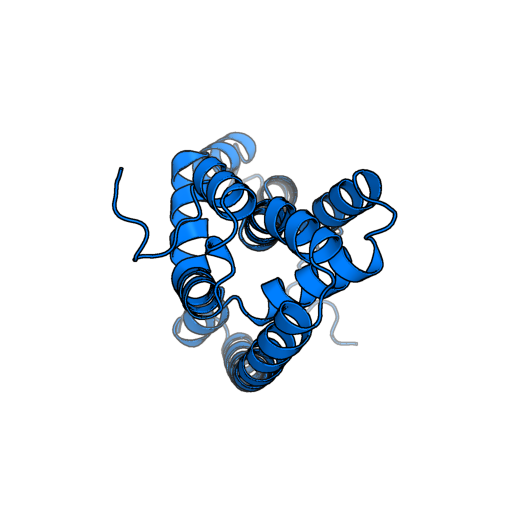15.856 -6.838 4.511 1.00 95.88 179 TYR A O 1
ATOM 1464 N N . HIS A 1 180 ? 14.532 -6.668 2.704 1.00 95.38 180 HIS A N 1
ATOM 1465 C CA . HIS A 1 180 ? 13.318 -6.246 3.404 1.00 95.38 180 HIS A CA 1
ATOM 1466 C C . HIS A 1 180 ? 12.438 -7.403 3.915 1.00 95.38 180 HIS A C 1
ATOM 1468 O O . HIS A 1 180 ? 11.365 -7.157 4.456 1.00 95.38 180 HIS A O 1
ATOM 1474 N N . GLY A 1 181 ? 12.848 -8.663 3.737 1.00 94.56 181 GLY A N 1
ATOM 1475 C CA . GLY A 1 181 ? 12.056 -9.828 4.150 1.00 94.56 181 GLY A CA 1
ATOM 1476 C C . GLY A 1 181 ? 10.784 -10.070 3.322 1.00 94.56 181 GLY A C 1
ATOM 1477 O O . GLY A 1 181 ? 9.969 -10.913 3.693 1.00 94.56 181 GLY A O 1
ATOM 1478 N N . LEU A 1 182 ? 10.615 -9.379 2.191 1.00 95.00 182 LEU A N 1
ATOM 1479 C CA . LEU A 1 182 ? 9.444 -9.470 1.317 1.00 95.00 182 LEU A CA 1
ATOM 1480 C C 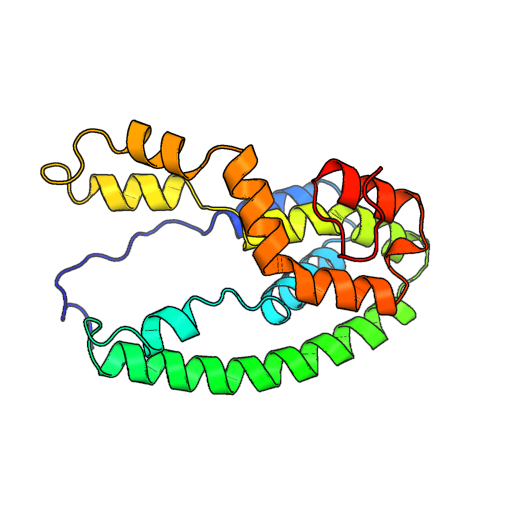. LEU A 1 182 ? 9.714 -10.441 0.174 1.00 95.00 182 LEU A C 1
ATOM 1482 O O . LEU A 1 182 ? 10.055 -10.047 -0.934 1.00 95.00 182 LEU A O 1
ATOM 1486 N N . VAL A 1 183 ? 9.610 -11.736 0.449 1.00 92.56 183 VAL A N 1
ATOM 1487 C CA . VAL A 1 183 ? 9.912 -12.770 -0.548 1.00 92.56 183 VAL A CA 1
ATOM 1488 C C . VAL A 1 183 ? 8.659 -13.564 -0.935 1.00 92.56 183 VAL A C 1
ATOM 1490 O O . VAL A 1 183 ? 7.886 -13.932 -0.040 1.00 92.56 183 VAL A O 1
ATOM 1493 N N . PRO A 1 184 ? 8.447 -13.843 -2.238 1.00 89.50 184 PRO A N 1
ATOM 1494 C CA . PRO A 1 184 ? 7.336 -14.677 -2.696 1.00 89.50 184 PRO A CA 1
ATOM 1495 C C . PRO A 1 184 ? 7.489 -16.115 -2.185 1.00 89.50 184 PRO A C 1
ATOM 1497 O O . PRO A 1 184 ? 8.568 -16.525 -1.752 1.00 89.50 184 PRO A O 1
ATOM 1500 N N . SER A 1 185 ? 6.424 -16.912 -2.267 1.00 86.12 185 SER A N 1
ATOM 1501 C CA . SER A 1 185 ? 6.407 -18.297 -1.766 1.00 86.12 185 SER A CA 1
ATOM 1502 C C . SER A 1 185 ? 7.481 -19.182 -2.413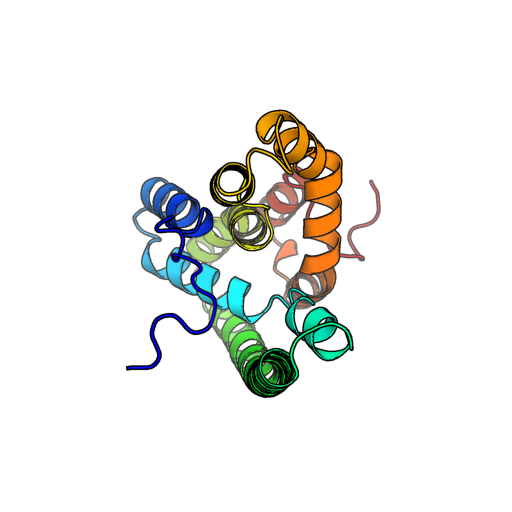 1.00 86.12 185 SER A C 1
ATOM 1504 O O . SER A 1 185 ? 7.996 -20.100 -1.782 1.00 86.12 185 SER A O 1
ATOM 1506 N N . HIS A 1 186 ? 7.826 -18.890 -3.669 1.00 74.31 186 HIS A N 1
ATOM 1507 C CA . HIS A 1 186 ? 8.755 -19.669 -4.492 1.00 74.31 186 HIS A CA 1
ATOM 1508 C C . HIS A 1 186 ? 10.226 -19.276 -4.311 1.00 74.31 186 HIS A C 1
ATOM 1510 O O . HIS A 1 186 ? 11.116 -19.926 -4.863 1.00 74.31 186 HIS A O 1
ATOM 1516 N N . PHE A 1 187 ? 10.516 -18.230 -3.532 1.00 72.00 187 PHE A N 1
ATOM 1517 C CA . PHE A 1 187 ? 11.877 -17.992 -3.071 1.00 72.00 187 PHE A CA 1
ATOM 1518 C C . PHE A 1 187 ? 12.168 -19.038 -2.001 1.00 72.00 187 PHE A C 1
ATOM 1520 O O . PHE A 1 187 ? 11.737 -18.897 -0.858 1.00 72.00 187 PHE A O 1
ATOM 1527 N N . GLY A 1 188 ? 12.855 -20.114 -2.395 1.00 53.16 188 GLY A N 1
ATOM 1528 C CA . GLY A 1 188 ? 13.311 -21.143 -1.466 1.00 53.16 188 GLY A CA 1
ATOM 1529 C C . GLY A 1 188 ? 13.948 -20.501 -0.235 1.00 53.16 188 GLY A C 1
ATOM 1530 O O . GLY A 1 188 ? 14.703 -19.534 -0.358 1.00 53.16 188 GLY A O 1
ATOM 1531 N N . VAL A 1 189 ? 13.586 -21.006 0.945 1.00 40.75 189 VAL A N 1
ATOM 1532 C CA . VAL A 1 189 ? 14.206 -20.599 2.208 1.00 40.75 189 VAL A CA 1
ATOM 1533 C C . VAL A 1 189 ? 15.701 -20.878 2.061 1.00 40.75 189 VAL A C 1
ATOM 1535 O O . VAL A 1 189 ? 16.089 -22.033 1.889 1.00 40.75 189 VAL A O 1
ATOM 1538 N N . ALA A 1 190 ? 16.503 -19.816 2.008 1.00 36.72 190 ALA A N 1
ATOM 1539 C CA . ALA A 1 190 ? 17.953 -19.926 2.108 1.00 36.72 190 ALA A CA 1
ATOM 1540 C C . ALA A 1 190 ? 18.337 -20.283 3.545 1.00 36.72 190 ALA A C 1
ATOM 1542 O O . ALA A 1 190 ? 17.683 -19.742 4.468 1.00 36.72 190 ALA A O 1
#